Protein AF-A0AAD4MWC0-F1 (afdb_monomer_lite)

Radius of gyration: 38.15 Å; chains: 1; bounding box: 70×56×108 Å

Organism: NCBI:txid166010

Sequence (249 aa):
MGSLYRSEEMSLYQLFLQTESAFNSVAGLGELGLCQFKDLNDGMTPLMRKYVHEVKRCDEMERKIRFVEKELDTHSIPVSEPILDPIPAPTPHDMNDLEATFEKLEEELQMIKDSTDLLRQEYTQLLDIKNVLGKIRILFDEAQMTNALQSISDAEQGYSGPLPTTNGFAPLSTSMTELDKVGTEKTLSGAELKFIAGILRRDRVLAFERVLWRMCHGKVYIRTLDVDEDENSPFVIFHLFTYKNTNRN

Structure (mmCIF, N/CA/C/O backbone):
data_AF-A0AAD4MWC0-F1
#
_entry.id   AF-A0AAD4MWC0-F1
#
loop_
_atom_site.group_PDB
_atom_site.id
_atom_site.type_symbol
_atom_site.label_atom_id
_atom_site.label_alt_id
_atom_site.label_comp_id
_atom_site.label_asym_id
_atom_site.label_entity_id
_atom_site.label_seq_id
_atom_site.pdbx_PDB_ins_code
_atom_site.Cartn_x
_atom_site.Cartn_y
_atom_site.Cartn_z
_atom_site.occupancy
_atom_site.B_iso_or_equiv
_atom_site.auth_seq_id
_atom_site.auth_comp_id
_atom_site.auth_asym_id
_atom_site.auth_atom_id
_atom_site.pdbx_PDB_model_num
ATOM 1 N N . MET A 1 1 ? -22.203 -23.403 30.062 1.00 53.97 1 MET A N 1
ATOM 2 C CA . MET A 1 1 ? -21.842 -24.755 29.543 1.00 53.97 1 MET A CA 1
ATOM 3 C C . MET A 1 1 ? -23.074 -25.253 28.808 1.00 53.97 1 MET A C 1
ATOM 5 O O . MET A 1 1 ? -23.979 -25.800 29.433 1.00 53.97 1 MET A O 1
ATOM 9 N N . GLY A 1 2 ? -23.157 -24.915 27.520 1.00 60.62 2 GLY A N 1
ATOM 10 C CA . GLY A 1 2 ? -24.380 -25.000 26.724 1.00 60.62 2 GLY A CA 1
ATOM 11 C C . GLY A 1 2 ? -24.800 -26.426 26.363 1.00 60.62 2 GLY A C 1
ATOM 12 O O . GLY A 1 2 ? -23.976 -27.304 26.114 1.00 60.62 2 GLY A O 1
ATOM 13 N N . SER A 1 3 ? -26.113 -26.640 26.322 1.00 65.88 3 SER A N 1
ATOM 14 C CA . SER A 1 3 ? -26.749 -27.849 25.797 1.00 65.88 3 SER A CA 1
ATOM 15 C C . SER A 1 3 ? -26.797 -27.782 24.268 1.00 65.88 3 SER A C 1
ATOM 17 O O . SER A 1 3 ? -27.289 -26.807 23.716 1.00 65.88 3 SER A O 1
ATOM 19 N N . LEU A 1 4 ?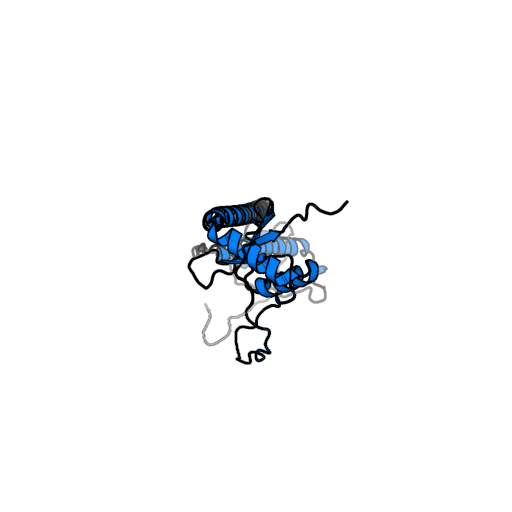 -26.367 -28.838 23.567 1.00 81.69 4 LEU A N 1
ATOM 20 C CA . LEU A 1 4 ? -26.462 -28.944 22.097 1.00 81.69 4 LEU A CA 1
ATOM 21 C C . LEU A 1 4 ? -27.903 -28.857 21.552 1.00 81.69 4 LEU A C 1
ATOM 23 O O . LEU A 1 4 ? -28.095 -28.682 20.354 1.00 81.69 4 LEU A O 1
ATOM 27 N N . TYR A 1 5 ? -28.918 -29.010 22.407 1.00 85.12 5 TYR A N 1
ATOM 28 C CA . TYR A 1 5 ? -30.319 -29.120 21.995 1.00 85.12 5 TYR A CA 1
ATOM 29 C C . TYR A 1 5 ? -31.102 -27.799 22.026 1.00 85.12 5 TYR A C 1
ATOM 31 O O . TYR A 1 5 ? -32.183 -27.736 21.437 1.00 85.12 5 TYR A O 1
ATOM 39 N N . ARG A 1 6 ? -30.621 -26.762 22.727 1.00 86.19 6 ARG A N 1
ATOM 40 C CA . ARG A 1 6 ? -31.304 -25.460 22.855 1.00 86.19 6 ARG A CA 1
ATOM 41 C C . ARG A 1 6 ? -30.303 -24.323 23.043 1.00 86.19 6 ARG A C 1
ATOM 43 O O . ARG A 1 6 ? -29.229 -24.532 23.591 1.00 86.19 6 ARG A O 1
ATOM 50 N N . SER A 1 7 ? -30.695 -23.120 22.629 1.00 88.88 7 SER A N 1
ATOM 51 C CA . SER A 1 7 ? -29.944 -21.889 22.889 1.00 88.88 7 SER A CA 1
ATOM 52 C C . SER A 1 7 ? -29.716 -21.672 24.390 1.00 88.88 7 SER A C 1
ATOM 54 O O . SER A 1 7 ? -30.571 -22.026 25.204 1.00 88.88 7 SER A O 1
ATOM 56 N N . GLU A 1 8 ? -28.568 -21.091 24.740 1.00 88.06 8 GLU A N 1
ATOM 57 C CA . GLU A 1 8 ? -28.251 -20.684 26.113 1.00 88.06 8 GLU A CA 1
ATOM 58 C C . GLU A 1 8 ? -29.128 -19.486 26.523 1.00 88.06 8 GLU A C 1
ATOM 60 O O . GLU A 1 8 ? -29.585 -18.715 25.672 1.00 88.06 8 GLU A O 1
ATOM 65 N N . GLU A 1 9 ? -29.434 -19.365 27.816 1.00 88.50 9 GLU A N 1
ATOM 66 C CA . GLU A 1 9 ? -30.266 -18.267 28.311 1.00 88.50 9 GLU A CA 1
ATOM 67 C C . GLU A 1 9 ? -29.515 -16.937 28.194 1.00 88.50 9 GLU A C 1
ATOM 69 O O . GLU A 1 9 ? -28.391 -16.800 28.672 1.00 88.50 9 GLU A O 1
ATOM 74 N N . MET A 1 10 ? -30.156 -15.949 27.567 1.00 90.75 10 MET A N 1
ATOM 75 C CA . MET A 1 10 ? -29.593 -14.616 27.359 1.00 90.75 10 MET A CA 1
ATOM 76 C C . MET A 1 10 ? -30.287 -13.605 28.268 1.00 90.75 10 MET A C 1
ATOM 78 O O . MET A 1 10 ? -31.517 -13.568 28.346 1.00 90.75 10 MET A O 1
ATOM 82 N N . SER A 1 11 ? -29.507 -12.738 28.909 1.00 92.44 11 SER A N 1
ATOM 83 C CA . SER A 1 11 ? -29.998 -11.632 29.730 1.00 92.44 11 SER A CA 1
ATOM 84 C C . SER A 1 11 ? -29.522 -10.288 29.181 1.00 92.44 11 SER A C 1
ATOM 86 O O . SER A 1 11 ? -28.387 -10.131 28.732 1.00 92.44 11 SER A O 1
ATOM 88 N N . LEU A 1 12 ? -30.420 -9.300 29.194 1.00 94.31 12 LEU A N 1
ATOM 89 C CA . LEU A 1 12 ? -30.106 -7.935 28.784 1.00 94.31 12 LEU A CA 1
ATOM 90 C C . LEU A 1 12 ? -29.637 -7.140 30.003 1.00 94.31 12 LEU A C 1
ATOM 92 O O . LEU A 1 12 ? -30.399 -6.951 30.951 1.00 94.31 12 LEU A O 1
ATOM 96 N N . TYR A 1 13 ? -28.409 -6.633 29.944 1.00 91.75 13 TYR A N 1
ATOM 97 C CA . TYR A 1 13 ? -27.855 -5.739 30.957 1.00 91.75 13 TYR A CA 1
ATOM 98 C C . TYR A 1 13 ? -27.674 -4.328 30.404 1.00 91.75 13 TYR A C 1
ATOM 100 O O . TYR A 1 13 ? -27.403 -4.134 29.219 1.00 91.75 13 TYR A O 1
ATOM 108 N N . GLN A 1 14 ? -27.795 -3.338 31.288 1.00 93.25 14 GLN A N 1
ATOM 109 C CA . GLN A 1 14 ? -27.464 -1.949 30.999 1.00 93.25 14 GLN A CA 1
ATOM 110 C C . GLN A 1 14 ? -26.159 -1.593 31.711 1.00 93.25 14 GLN A C 1
ATOM 112 O O . GLN A 1 14 ? -26.071 -1.674 32.935 1.00 93.25 14 GLN A O 1
ATOM 117 N N . LEU A 1 15 ? -25.147 -1.212 30.934 1.00 90.31 15 LEU A N 1
ATOM 118 C CA . LEU A 1 15 ? -23.819 -0.877 31.432 1.00 90.31 15 LEU A CA 1
ATOM 119 C C . LEU A 1 15 ? -23.654 0.646 31.494 1.00 90.31 15 LEU A C 1
ATOM 121 O O . LEU A 1 15 ? -23.861 1.337 30.498 1.00 90.31 15 LEU A O 1
ATOM 125 N N . PHE A 1 16 ? -23.254 1.162 32.654 1.00 92.88 16 PHE A N 1
ATOM 126 C CA . PHE A 1 16 ? -22.897 2.568 32.836 1.00 92.88 16 PHE A CA 1
ATOM 127 C C . PHE A 1 16 ? -21.387 2.670 33.033 1.00 92.88 16 PHE A C 1
ATOM 129 O O . PHE A 1 16 ? -20.855 2.143 34.007 1.00 92.88 16 PHE A O 1
ATOM 136 N N . LEU A 1 17 ? -20.700 3.332 32.100 1.00 92.56 17 LEU A N 1
ATOM 137 C CA . LEU A 1 17 ? -19.247 3.495 32.119 1.00 92.56 17 LEU A CA 1
ATOM 138 C C . LEU A 1 17 ? -18.874 4.970 32.240 1.00 92.56 17 LEU A C 1
ATOM 140 O O . LEU A 1 17 ? -19.411 5.820 31.527 1.00 92.56 17 LEU A O 1
ATOM 144 N N . GLN A 1 18 ? -17.903 5.258 33.103 1.00 95.12 18 GLN A N 1
ATOM 145 C CA . GLN A 1 18 ? -17.213 6.543 33.111 1.00 95.12 18 GLN A CA 1
ATOM 146 C C . GLN A 1 18 ? -16.239 6.607 31.932 1.00 95.12 18 GLN A C 1
ATOM 148 O O . GLN A 1 18 ? -15.635 5.601 31.564 1.00 95.12 18 GLN A O 1
ATOM 153 N N . THR A 1 19 ? -16.057 7.790 31.343 1.00 88.00 19 THR A N 1
ATOM 154 C CA . THR A 1 19 ? -15.243 7.973 30.130 1.00 88.00 19 THR A CA 1
ATOM 155 C C . THR A 1 19 ? -13.790 7.531 30.288 1.00 88.00 19 THR A C 1
ATOM 157 O O . THR A 1 19 ? -13.226 7.010 29.335 1.00 88.00 19 THR A O 1
ATOM 160 N N . GLU A 1 20 ? -13.203 7.693 31.475 1.00 90.06 20 GLU A N 1
ATOM 161 C CA . GLU A 1 20 ? -11.809 7.316 31.758 1.00 90.06 20 GLU A CA 1
ATOM 162 C C . GLU A 1 20 ? -11.615 5.796 31.856 1.00 90.06 20 GLU A C 1
ATOM 164 O O . GLU A 1 20 ? -10.603 5.267 31.411 1.00 90.06 20 GLU A O 1
ATOM 169 N N . SER A 1 21 ? -12.603 5.070 32.388 1.00 90.75 21 SER A N 1
ATOM 170 C CA . SER A 1 21 ? -12.543 3.608 32.544 1.00 90.75 21 SER A CA 1
ATOM 171 C C . SER A 1 21 ? -13.206 2.848 31.395 1.00 90.75 21 SER A C 1
ATOM 173 O O . SER A 1 21 ? -13.126 1.618 31.345 1.00 90.75 21 SER A O 1
ATOM 175 N N . ALA A 1 22 ? -13.870 3.559 30.479 1.00 90.75 22 ALA A N 1
ATOM 176 C CA . ALA A 1 22 ? -14.608 2.960 29.376 1.00 90.75 22 ALA A CA 1
ATOM 177 C C . ALA A 1 22 ? -13.698 2.114 28.478 1.00 90.75 22 ALA A C 1
ATOM 179 O O . ALA A 1 22 ? -14.072 0.995 28.146 1.00 90.75 22 ALA A O 1
ATOM 180 N N . PHE A 1 23 ? -12.497 2.607 28.153 1.00 89.00 23 PHE A N 1
ATOM 181 C CA . PHE A 1 23 ? -11.541 1.892 27.302 1.00 89.00 23 PHE A CA 1
ATOM 182 C C . PHE A 1 23 ? -11.148 0.534 27.901 1.00 89.00 23 PHE A C 1
ATOM 184 O O . PHE A 1 23 ? -11.416 -0.499 27.297 1.00 89.00 23 PHE A O 1
ATOM 191 N N . ASN A 1 24 ? -10.623 0.523 29.132 1.00 89.56 24 ASN A N 1
ATOM 192 C CA . ASN A 1 24 ? -10.182 -0.707 29.802 1.00 89.56 24 ASN A CA 1
ATOM 193 C C . ASN A 1 24 ? -11.335 -1.695 30.026 1.00 89.56 24 ASN A C 1
ATOM 195 O O . ASN A 1 24 ? -11.154 -2.903 29.906 1.00 89.56 24 ASN A O 1
ATOM 199 N N . SER A 1 25 ? -12.532 -1.186 30.339 1.00 91.00 25 SER A N 1
ATOM 200 C CA . SER A 1 25 ? -13.707 -2.036 30.564 1.00 91.00 25 SER A CA 1
ATOM 201 C C . SER A 1 25 ? -14.167 -2.708 29.271 1.00 91.00 25 SER A C 1
ATOM 203 O O . SER A 1 25 ? -14.474 -3.895 29.274 1.00 91.00 25 SER A O 1
ATOM 205 N N . VAL A 1 26 ? -14.206 -1.966 28.159 1.00 90.88 26 VAL A N 1
ATOM 206 C CA . VAL A 1 26 ? -14.584 -2.511 26.846 1.00 90.88 26 VAL A CA 1
ATOM 207 C C . VAL A 1 26 ? -13.514 -3.468 26.324 1.00 90.88 26 VAL A C 1
ATOM 209 O O . VAL A 1 26 ? -13.869 -4.520 25.803 1.00 90.88 26 VAL A O 1
ATOM 212 N N . ALA A 1 27 ? -12.232 -3.153 26.524 1.00 89.81 27 ALA A N 1
ATOM 213 C CA . ALA A 1 27 ? -11.120 -4.041 26.194 1.00 89.81 27 ALA A CA 1
ATOM 214 C C . ALA A 1 27 ? -11.233 -5.388 26.925 1.00 89.81 27 ALA A C 1
ATOM 216 O O . ALA A 1 27 ? -11.280 -6.430 26.277 1.00 89.81 27 ALA A O 1
ATOM 217 N N . GLY A 1 28 ? -11.404 -5.372 28.252 1.00 88.31 28 GLY A N 1
ATOM 218 C CA . GLY A 1 28 ? -11.571 -6.600 29.036 1.00 88.31 28 GLY A CA 1
ATOM 219 C C . GLY A 1 28 ? -12.833 -7.393 28.668 1.00 88.31 28 GLY A C 1
ATOM 220 O O . GLY A 1 28 ? -12.810 -8.621 28.638 1.00 88.31 28 GLY A O 1
ATOM 221 N N . LEU A 1 29 ? -13.938 -6.716 28.329 1.00 89.88 29 LEU A N 1
ATOM 222 C CA . LEU A 1 29 ? -15.140 -7.383 27.805 1.00 89.88 29 LEU A CA 1
ATOM 223 C C . LEU A 1 29 ? -14.894 -8.029 26.432 1.00 89.88 29 LEU A C 1
ATOM 225 O O . LEU A 1 29 ? -15.452 -9.093 26.156 1.00 89.88 29 LEU A O 1
ATOM 229 N N . GLY A 1 30 ? -14.072 -7.400 25.590 1.00 88.38 30 GLY A N 1
ATOM 230 C CA . GLY A 1 30 ? -13.655 -7.925 24.292 1.00 88.38 30 GLY A CA 1
ATOM 231 C C . GLY A 1 30 ? -12.787 -9.176 24.417 1.00 88.38 30 GLY A C 1
ATOM 232 O O . GLY A 1 30 ? -13.036 -10.148 23.712 1.00 88.38 30 GLY A O 1
ATOM 233 N N . GLU A 1 31 ? -11.846 -9.187 25.363 1.00 86.81 31 GLU A N 1
ATOM 234 C CA . GLU A 1 31 ? -10.992 -10.349 25.658 1.00 86.81 31 GLU A CA 1
ATOM 235 C C . GLU A 1 31 ? -11.797 -11.548 26.179 1.00 86.81 31 GLU A C 1
ATOM 237 O O . GLU A 1 31 ? -11.507 -12.692 25.833 1.00 86.81 31 GLU A O 1
ATOM 242 N N . LEU A 1 32 ? -12.843 -11.300 26.976 1.00 88.06 32 LEU A N 1
ATOM 243 C CA . LEU A 1 32 ? -13.747 -12.355 27.444 1.00 88.06 32 LEU A CA 1
ATOM 244 C C . LEU A 1 32 ? -14.636 -12.911 26.319 1.00 88.06 32 LEU A C 1
ATOM 246 O O . LEU A 1 32 ? -14.969 -14.093 26.340 1.00 88.06 32 LEU A O 1
ATOM 250 N N . GLY A 1 33 ? -15.057 -12.075 25.361 1.00 86.50 33 GLY A N 1
ATOM 251 C CA . GLY A 1 33 ? -15.838 -12.502 24.192 1.00 86.50 33 GLY A CA 1
ATOM 252 C C . GLY A 1 33 ? -17.269 -12.982 24.489 1.00 86.50 33 GLY A C 1
ATOM 253 O O . GLY A 1 33 ? -17.866 -13.681 23.674 1.00 86.50 33 GLY A O 1
ATOM 254 N N . LEU A 1 34 ? -17.837 -12.627 25.649 1.00 87.12 34 LEU A N 1
ATOM 255 C CA . LEU A 1 34 ? -19.143 -13.126 26.123 1.00 87.12 34 LEU A CA 1
ATOM 256 C C . LEU A 1 34 ? -20.311 -12.149 25.914 1.00 87.12 34 LEU A C 1
ATOM 258 O O . LEU A 1 34 ? -21.450 -12.457 26.265 1.00 87.12 34 LEU A O 1
ATOM 262 N N . CYS A 1 35 ? -20.051 -10.946 25.404 1.00 89.69 35 CYS A N 1
ATOM 263 C CA . CYS A 1 35 ? -21.044 -9.877 25.330 1.00 89.69 35 CYS A CA 1
ATOM 264 C C . CYS A 1 35 ? -21.311 -9.452 23.885 1.00 89.69 35 CYS A C 1
ATOM 266 O O . CYS A 1 35 ? -20.387 -9.228 23.109 1.00 89.69 35 CYS A O 1
ATOM 268 N N . GLN A 1 36 ? -22.589 -9.266 23.550 1.00 91.38 36 GLN A N 1
ATOM 269 C CA . GLN A 1 36 ? -23.020 -8.665 22.291 1.00 91.38 36 GLN A CA 1
ATOM 270 C C . GLN A 1 36 ? -23.597 -7.272 22.559 1.00 91.38 36 GLN A C 1
ATOM 272 O O . GLN A 1 36 ? -24.567 -7.126 23.304 1.00 91.38 36 GLN A O 1
ATOM 277 N N . PHE A 1 37 ? -23.018 -6.244 21.937 1.00 91.81 37 PHE A N 1
ATOM 278 C CA . PHE A 1 37 ? -23.522 -4.876 22.047 1.00 91.81 37 PHE A CA 1
ATOM 279 C C . PHE A 1 37 ? -24.695 -4.640 21.094 1.00 91.81 37 PHE A C 1
ATOM 281 O O . PHE A 1 37 ? -24.676 -5.057 19.936 1.00 91.81 37 PHE A O 1
ATOM 288 N N . LYS A 1 38 ? -25.712 -3.927 21.583 1.00 92.25 38 LYS A N 1
ATOM 289 C CA . LYS A 1 38 ? -26.826 -3.427 20.775 1.00 92.25 38 LYS A CA 1
ATOM 290 C C . LYS A 1 38 ? -26.578 -1.958 20.443 1.00 92.25 38 LYS A C 1
ATOM 292 O O . LYS A 1 38 ? -26.292 -1.178 21.350 1.00 92.25 38 LYS A O 1
ATOM 297 N N . ASP A 1 39 ? -26.712 -1.581 19.172 1.00 91.81 39 ASP A N 1
ATOM 298 C CA . ASP A 1 39 ? -26.595 -0.177 18.774 1.00 91.81 39 ASP A CA 1
ATOM 299 C C . ASP A 1 39 ? -27.776 0.626 19.344 1.00 91.81 39 ASP A C 1
ATOM 301 O O . ASP A 1 39 ? -28.943 0.328 19.086 1.00 91.81 39 ASP A O 1
ATOM 305 N N . LEU A 1 40 ? -27.460 1.624 20.169 1.00 90.81 40 LEU A N 1
ATOM 306 C CA . LEU A 1 40 ? -28.427 2.577 20.720 1.00 90.81 40 LEU A CA 1
ATOM 307 C C . LEU A 1 40 ? -28.562 3.830 19.838 1.00 90.81 40 LEU A C 1
ATOM 309 O O . LEU A 1 40 ? -29.502 4.600 20.014 1.00 90.81 40 LEU A O 1
ATOM 313 N N . ASN A 1 41 ? -27.642 4.031 18.891 1.00 88.62 41 ASN A N 1
ATOM 314 C CA . ASN A 1 41 ? -27.485 5.234 18.076 1.00 88.62 41 ASN A CA 1
ATOM 315 C C . ASN A 1 41 ? -27.758 4.965 16.584 1.00 88.62 41 ASN A C 1
ATOM 317 O O . ASN A 1 41 ? -27.082 5.519 15.714 1.00 88.62 41 ASN A O 1
ATOM 321 N N . ASP A 1 42 ? -28.757 4.136 16.281 1.00 86.50 42 ASP A N 1
ATOM 322 C CA . ASP A 1 42 ? -29.090 3.713 14.910 1.00 86.50 42 ASP A CA 1
ATOM 323 C C . ASP A 1 42 ? -29.480 4.899 13.997 1.00 86.50 42 ASP A C 1
ATOM 325 O O . ASP A 1 42 ? -29.162 4.944 12.814 1.00 86.50 42 ASP A O 1
ATOM 329 N N . GLY A 1 43 ? -30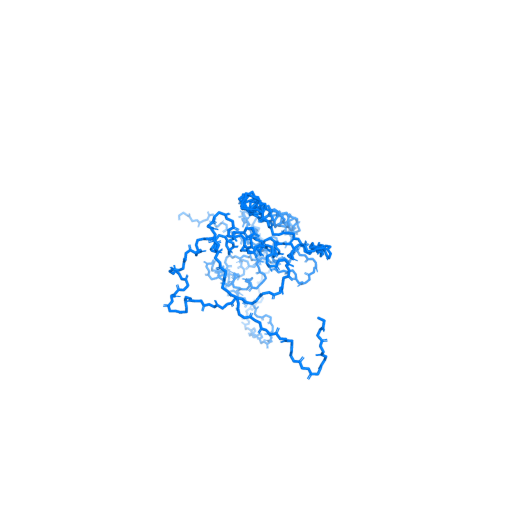.085 5.946 14.571 1.00 87.06 43 GLY A N 1
ATOM 330 C CA . GLY A 1 43 ? -30.456 7.166 13.843 1.00 87.06 43 GLY A CA 1
ATOM 331 C C . GLY A 1 43 ? -29.302 8.129 13.530 1.00 87.06 43 GLY A C 1
ATOM 332 O O . GLY A 1 43 ? -29.535 9.151 12.887 1.00 87.06 43 GLY A O 1
ATOM 333 N N . MET A 1 44 ? -28.075 7.858 13.993 1.00 89.62 44 MET A N 1
ATOM 334 C CA . MET A 1 44 ? -26.916 8.718 13.739 1.00 89.62 44 MET A CA 1
ATOM 335 C C . MET A 1 44 ? -26.014 8.148 12.649 1.00 89.62 44 MET A C 1
ATOM 337 O O . MET A 1 44 ? -25.473 7.046 12.777 1.00 89.62 44 MET A O 1
ATOM 341 N N . THR A 1 45 ? -25.753 8.967 11.627 1.00 89.75 45 THR A N 1
ATOM 342 C CA . THR A 1 45 ? -24.740 8.693 10.603 1.00 89.75 45 THR A CA 1
ATOM 343 C C . THR A 1 45 ? -23.390 8.384 11.263 1.00 89.75 45 THR A C 1
ATOM 345 O O . THR A 1 45 ? -23.003 9.105 12.189 1.00 89.75 45 THR A O 1
ATOM 348 N N . PRO A 1 46 ? -22.623 7.384 10.780 1.00 85.38 46 PRO A N 1
ATOM 349 C CA . PRO A 1 46 ? -21.342 6.995 11.371 1.00 85.38 46 PRO A CA 1
ATOM 350 C C . PRO A 1 46 ? -20.386 8.164 11.621 1.00 85.38 46 PRO A C 1
ATOM 352 O O . PRO A 1 46 ? -19.787 8.227 12.683 1.00 85.38 46 PRO A O 1
ATOM 355 N N . LEU A 1 47 ? -20.329 9.137 10.704 1.00 85.75 47 LEU A N 1
ATOM 356 C CA . LEU A 1 47 ? -19.489 10.344 10.780 1.00 85.75 47 LEU A CA 1
ATOM 357 C C . LEU A 1 47 ? -19.825 11.307 11.928 1.00 85.75 47 LEU A C 1
ATOM 359 O O . LEU A 1 47 ? -18.977 12.109 12.303 1.00 85.75 47 LEU A O 1
ATOM 363 N N . MET A 1 48 ? -21.043 11.255 12.467 1.00 86.44 48 MET A N 1
ATOM 364 C CA . MET A 1 48 ? -21.480 12.114 13.576 1.00 86.44 48 MET A CA 1
ATOM 365 C C . MET A 1 48 ? -21.296 11.438 14.941 1.00 86.44 48 MET A C 1
ATOM 367 O O . MET A 1 48 ? -21.638 12.015 15.973 1.00 86.44 48 MET A O 1
ATOM 371 N N . ARG A 1 49 ? -20.776 10.205 14.971 1.00 88.44 49 ARG A N 1
ATOM 372 C CA . ARG A 1 49 ? -20.539 9.463 16.212 1.00 88.44 49 ARG A CA 1
ATOM 373 C C . ARG A 1 49 ? -19.303 10.007 16.936 1.00 88.44 49 ARG A C 1
ATOM 375 O O . ARG A 1 49 ? -18.377 10.540 16.336 1.00 88.44 49 ARG A O 1
ATOM 382 N N . LYS A 1 50 ? -19.271 9.833 18.259 1.00 87.44 50 LYS A N 1
ATOM 383 C CA . LYS A 1 50 ? -18.247 10.418 19.142 1.00 87.44 50 LYS A CA 1
ATOM 384 C C . LYS A 1 50 ? -16.805 9.971 18.834 1.00 87.44 50 LYS A C 1
ATOM 386 O O . LYS A 1 50 ? -15.891 10.766 19.001 1.00 87.44 50 LYS A O 1
ATOM 391 N N . TYR A 1 51 ? -16.602 8.727 18.392 1.00 88.56 51 TYR A N 1
ATOM 392 C CA . TYR A 1 51 ? -15.273 8.101 18.252 1.00 88.56 51 TYR A CA 1
ATOM 393 C C . TYR A 1 51 ? -14.770 7.999 16.802 1.00 88.56 51 TYR A C 1
ATOM 395 O O . TYR A 1 51 ? -13.910 7.184 16.494 1.00 88.56 51 TYR A O 1
ATOM 403 N N . VAL A 1 52 ? -15.291 8.824 15.889 1.00 91.50 52 VAL A N 1
ATOM 404 C CA . VAL A 1 52 ? -14.943 8.754 14.454 1.00 91.50 52 VAL A CA 1
ATOM 405 C C . VAL A 1 52 ? -13.471 9.039 14.183 1.00 91.50 52 VAL A C 1
ATOM 407 O O . VAL A 1 52 ? -12.886 8.418 13.304 1.00 91.50 52 VAL A O 1
ATOM 410 N N . HIS A 1 53 ? -12.872 9.974 14.919 1.00 91.00 53 HIS A N 1
ATOM 411 C CA . HIS A 1 53 ? -11.464 10.318 14.735 1.00 91.00 53 HIS A CA 1
ATOM 412 C C . HIS A 1 53 ? -10.534 9.156 15.103 1.00 91.00 53 HIS A C 1
ATOM 414 O O . HIS A 1 53 ? -9.613 8.875 14.348 1.00 91.00 53 HIS A O 1
ATOM 420 N N . GLU A 1 54 ? -10.831 8.436 16.189 1.00 88.88 54 GLU A N 1
ATOM 421 C CA . GLU A 1 54 ? -10.056 7.258 16.606 1.00 88.88 54 GLU A CA 1
ATOM 422 C C . GLU A 1 54 ? -10.179 6.112 15.594 1.00 88.88 54 GLU A C 1
ATOM 424 O O . GLU A 1 54 ? -9.188 5.477 15.257 1.00 88.88 54 GLU A O 1
ATOM 429 N N . VAL A 1 55 ? -11.376 5.884 15.038 1.00 90.69 55 VAL A N 1
ATOM 430 C CA . VAL A 1 55 ? -11.565 4.866 13.988 1.00 90.69 55 VAL A CA 1
ATOM 431 C C . VAL A 1 55 ? -10.752 5.215 12.743 1.00 90.69 55 VAL A C 1
ATOM 433 O O . VAL A 1 55 ? -10.028 4.371 12.230 1.00 90.69 55 VAL A O 1
ATOM 436 N N . LYS A 1 56 ? -10.804 6.477 12.299 1.00 92.00 56 LYS A N 1
ATOM 437 C CA . LYS A 1 56 ? -10.017 6.932 11.143 1.00 92.00 56 LYS A CA 1
ATOM 438 C C . LYS A 1 56 ? -8.514 6.786 11.360 1.00 92.00 56 LYS A C 1
ATOM 440 O O . LYS A 1 56 ? -7.802 6.461 10.420 1.00 92.00 56 LYS A O 1
ATOM 445 N N . ARG A 1 57 ? -8.041 7.031 12.581 1.00 91.50 57 ARG A N 1
ATOM 446 C CA . ARG A 1 57 ? -6.635 6.856 12.950 1.00 91.50 57 ARG A CA 1
ATOM 447 C C . ARG A 1 57 ? -6.197 5.396 12.795 1.00 91.50 57 ARG A C 1
ATOM 449 O O . ARG A 1 57 ? -5.177 5.129 12.168 1.00 91.50 57 ARG A O 1
ATOM 456 N N . CYS A 1 58 ? -7.006 4.455 13.283 1.00 91.19 58 CYS A N 1
ATOM 457 C CA . CYS A 1 58 ? -6.758 3.026 13.084 1.00 91.19 58 CYS A CA 1
ATOM 458 C C . CYS A 1 58 ? -6.807 2.625 11.601 1.00 91.19 58 CYS A C 1
ATOM 460 O O . CYS A 1 58 ? -5.949 1.863 11.163 1.00 91.19 58 CYS A O 1
ATOM 462 N N . ASP A 1 59 ? -7.751 3.165 10.821 1.00 94.06 59 ASP A N 1
ATOM 463 C CA . ASP A 1 59 ? -7.844 2.902 9.375 1.00 94.06 59 ASP A CA 1
ATOM 464 C C . ASP A 1 59 ? -6.575 3.363 8.629 1.00 94.06 59 ASP A C 1
ATOM 466 O O . ASP A 1 59 ? -6.101 2.690 7.709 1.00 94.06 59 ASP A O 1
ATOM 470 N N . GLU A 1 60 ? -5.993 4.506 9.017 1.00 93.38 60 GLU A N 1
ATOM 471 C CA . GLU A 1 60 ? -4.728 4.975 8.440 1.00 93.38 60 GLU A CA 1
ATOM 472 C C . GLU A 1 60 ? -3.550 4.077 8.824 1.00 93.38 60 GLU A C 1
ATOM 474 O O . GLU A 1 60 ? -2.762 3.714 7.949 1.00 93.38 60 GLU A O 1
ATOM 479 N N . MET A 1 61 ? -3.443 3.653 10.086 1.00 91.88 61 MET A N 1
ATOM 480 C CA . MET A 1 61 ? -2.415 2.694 10.512 1.00 91.88 61 MET A CA 1
ATOM 481 C C . MET A 1 61 ? -2.550 1.350 9.782 1.00 91.88 61 MET A C 1
ATOM 483 O O . MET A 1 61 ? -1.551 0.794 9.325 1.00 91.88 61 MET A O 1
ATOM 487 N N . GLU A 1 62 ? -3.773 0.850 9.596 1.00 92.06 62 GLU A N 1
ATOM 488 C CA . GLU A 1 62 ? -4.028 -0.374 8.832 1.00 92.06 62 GLU A CA 1
ATOM 489 C C . GLU A 1 62 ? -3.580 -0.222 7.372 1.00 92.06 62 GLU A C 1
ATOM 491 O O . GLU A 1 62 ? -2.948 -1.121 6.812 1.00 92.06 62 GLU A O 1
ATOM 496 N N . ARG A 1 63 ? -3.838 0.935 6.749 1.00 94.94 63 ARG A N 1
ATOM 497 C CA . ARG A 1 63 ? -3.342 1.230 5.398 1.00 94.94 63 ARG A CA 1
ATOM 498 C C . ARG A 1 63 ? -1.813 1.147 5.328 1.00 94.94 63 ARG A C 1
ATOM 500 O O . ARG A 1 63 ? -1.310 0.582 4.353 1.00 94.94 63 ARG A O 1
ATOM 507 N N . LYS A 1 64 ? -1.092 1.675 6.327 1.00 92.88 64 LYS A N 1
ATOM 508 C CA . LYS A 1 64 ? 0.380 1.583 6.400 1.00 92.88 64 LYS A CA 1
ATOM 509 C C . LYS A 1 64 ? 0.833 0.125 6.492 1.00 92.88 64 LYS A C 1
ATOM 511 O O . LYS A 1 64 ? 1.692 -0.293 5.725 1.00 92.88 64 LYS A O 1
ATOM 516 N N . ILE A 1 65 ? 0.198 -0.687 7.338 1.00 90.62 65 ILE A N 1
ATOM 517 C CA . ILE A 1 65 ? 0.518 -2.120 7.472 1.00 90.62 65 ILE A CA 1
ATOM 518 C C . ILE A 1 65 ? 0.278 -2.876 6.158 1.00 90.62 65 ILE A C 1
ATOM 520 O O . ILE A 1 65 ? 1.146 -3.629 5.721 1.00 90.62 65 ILE A O 1
ATOM 524 N N . ARG A 1 66 ? -0.848 -2.635 5.474 1.00 92.00 66 ARG A N 1
ATOM 525 C CA . ARG A 1 66 ? -1.138 -3.266 4.171 1.00 92.00 66 ARG A CA 1
ATOM 526 C C . ARG A 1 66 ? -0.115 -2.896 3.094 1.00 92.00 66 ARG A C 1
ATOM 528 O O . ARG A 1 66 ? 0.147 -3.693 2.195 1.00 92.00 66 ARG A O 1
ATOM 535 N N . PHE A 1 67 ? 0.446 -1.686 3.149 1.00 90.56 67 PHE A N 1
ATOM 536 C CA . PHE A 1 67 ? 1.546 -1.303 2.264 1.00 90.56 67 PHE A CA 1
ATOM 537 C C . PHE A 1 67 ? 2.793 -2.154 2.537 1.00 90.56 67 PHE A C 1
ATOM 539 O O . PHE A 1 67 ? 3.360 -2.707 1.598 1.00 90.56 67 PHE A O 1
ATOM 546 N N . VAL A 1 68 ? 3.159 -2.331 3.807 1.00 88.81 68 VAL A N 1
ATOM 547 C CA . VAL A 1 68 ? 4.297 -3.169 4.220 1.00 88.81 68 VAL A CA 1
ATOM 548 C C . VAL A 1 68 ? 4.100 -4.626 3.807 1.00 88.81 68 VAL A C 1
ATOM 550 O O . VAL A 1 68 ? 4.999 -5.215 3.218 1.00 88.81 68 VAL A O 1
ATOM 553 N N . GLU A 1 69 ? 2.921 -5.196 4.060 1.00 88.81 69 GLU A N 1
ATOM 554 C CA . GLU A 1 69 ? 2.575 -6.571 3.674 1.00 88.81 69 GLU A CA 1
ATOM 555 C C . GLU A 1 69 ? 2.738 -6.785 2.164 1.00 88.81 69 GLU A C 1
ATOM 557 O O . GLU A 1 69 ? 3.381 -7.736 1.727 1.00 88.81 69 GLU A O 1
ATOM 562 N N . LYS A 1 70 ? 2.270 -5.830 1.354 1.00 89.88 70 LYS A N 1
ATOM 563 C CA . LYS A 1 70 ? 2.427 -5.880 -0.103 1.00 89.88 70 LYS A CA 1
ATOM 564 C C . LYS A 1 70 ? 3.893 -5.841 -0.550 1.00 89.88 70 LYS A C 1
ATOM 566 O O . LYS A 1 70 ? 4.257 -6.506 -1.524 1.00 89.88 70 LYS A O 1
ATOM 571 N N . GLU A 1 71 ? 4.731 -5.044 0.109 1.00 86.25 71 GLU A N 1
ATOM 572 C CA . GLU A 1 71 ? 6.170 -5.004 -0.182 1.00 86.25 71 GLU A CA 1
ATOM 573 C C . GLU A 1 71 ? 6.851 -6.320 0.240 1.00 86.25 71 GLU A C 1
ATOM 575 O O . GLU A 1 71 ? 7.672 -6.854 -0.508 1.00 86.25 71 GLU A O 1
ATOM 580 N N . LEU A 1 72 ? 6.454 -6.912 1.372 1.00 87.25 72 LEU A N 1
ATOM 581 C CA . LEU A 1 72 ? 6.943 -8.223 1.818 1.00 87.25 72 LEU A CA 1
ATOM 582 C C . LEU A 1 72 ? 6.569 -9.342 0.836 1.00 87.25 72 LEU A C 1
ATOM 584 O O . LEU A 1 72 ? 7.440 -10.134 0.466 1.00 87.25 72 LEU A O 1
ATOM 588 N N . ASP A 1 73 ? 5.327 -9.358 0.349 1.00 87.12 73 ASP A N 1
ATOM 589 C CA . ASP A 1 73 ? 4.852 -10.306 -0.667 1.00 87.12 73 ASP A CA 1
ATOM 590 C C . ASP A 1 73 ? 5.637 -10.171 -1.975 1.00 87.12 73 ASP A C 1
ATOM 592 O O . ASP A 1 73 ? 6.079 -11.162 -2.563 1.00 87.12 73 ASP A O 1
ATOM 596 N N . THR A 1 74 ? 5.873 -8.930 -2.413 1.00 86.69 74 THR A N 1
ATOM 597 C CA . THR A 1 74 ? 6.648 -8.627 -3.627 1.00 86.69 74 THR A CA 1
ATOM 598 C C . THR A 1 74 ? 8.072 -9.176 -3.529 1.00 86.69 74 THR A C 1
ATOM 600 O O . THR A 1 74 ? 8.619 -9.678 -4.514 1.00 86.69 74 THR A O 1
ATOM 603 N N . HIS A 1 75 ? 8.664 -9.127 -2.336 1.00 82.12 75 HIS A N 1
ATOM 604 C CA . HIS A 1 75 ? 9.996 -9.657 -2.057 1.00 82.12 75 HIS A CA 1
ATOM 605 C C . HIS A 1 75 ? 10.003 -11.120 -1.585 1.00 82.12 75 HIS A C 1
ATOM 607 O O . HIS A 1 75 ? 11.079 -11.663 -1.330 1.00 82.12 75 HIS A O 1
ATOM 613 N N . SER A 1 76 ? 8.836 -11.777 -1.530 1.00 80.94 76 SER A N 1
ATOM 614 C CA . SER A 1 76 ? 8.661 -13.168 -1.084 1.00 80.94 76 SER A CA 1
ATOM 615 C C . SER A 1 76 ? 9.271 -13.444 0.297 1.00 80.94 76 SER A C 1
ATOM 617 O O . SER A 1 76 ? 9.875 -14.495 0.525 1.00 80.94 76 SER A O 1
ATOM 619 N N . ILE A 1 77 ? 9.135 -12.492 1.222 1.00 81.50 77 ILE A N 1
ATOM 620 C CA . ILE A 1 77 ? 9.587 -12.650 2.606 1.00 81.50 77 ILE A CA 1
ATOM 621 C C . ILE A 1 77 ? 8.447 -13.303 3.399 1.00 81.50 77 ILE A C 1
ATOM 623 O O . ILE A 1 77 ? 7.369 -12.719 3.487 1.00 81.50 77 ILE A O 1
ATOM 627 N N . PRO A 1 78 ? 8.646 -14.498 3.983 1.00 76.38 78 PRO A N 1
ATOM 628 C CA . PRO A 1 78 ? 7.598 -15.160 4.745 1.00 76.38 78 PRO A CA 1
ATOM 629 C C . PRO A 1 78 ? 7.294 -14.366 6.019 1.00 76.38 78 PRO A C 1
ATOM 631 O O . PRO A 1 78 ? 8.168 -14.175 6.868 1.00 76.38 78 PRO A O 1
ATOM 634 N N . VAL A 1 79 ? 6.047 -13.924 6.162 1.00 75.19 79 VAL A N 1
ATOM 635 C CA . VAL A 1 79 ? 5.541 -13.354 7.413 1.00 75.19 79 VAL A CA 1
ATOM 636 C C . VAL A 1 79 ? 5.304 -14.511 8.381 1.00 75.19 79 VAL A C 1
ATOM 638 O O . VAL A 1 79 ? 4.517 -15.411 8.094 1.00 75.19 79 VAL A O 1
ATOM 641 N N . SER A 1 80 ? 6.011 -14.526 9.513 1.00 70.06 80 SER A N 1
ATOM 642 C CA . SER A 1 80 ? 5.751 -15.511 10.566 1.00 70.06 80 SER A CA 1
ATOM 643 C C . SER A 1 80 ? 4.337 -15.319 11.102 1.00 70.06 80 SER A C 1
ATOM 645 O O . SER A 1 80 ? 3.995 -14.228 11.558 1.00 70.06 80 SER A O 1
ATOM 647 N N . GLU A 1 81 ? 3.533 -16.381 11.084 1.00 68.50 81 GLU A N 1
ATOM 648 C CA . GLU A 1 81 ? 2.233 -16.370 11.748 1.00 68.50 81 GLU A CA 1
ATOM 649 C C . GLU A 1 81 ? 2.431 -1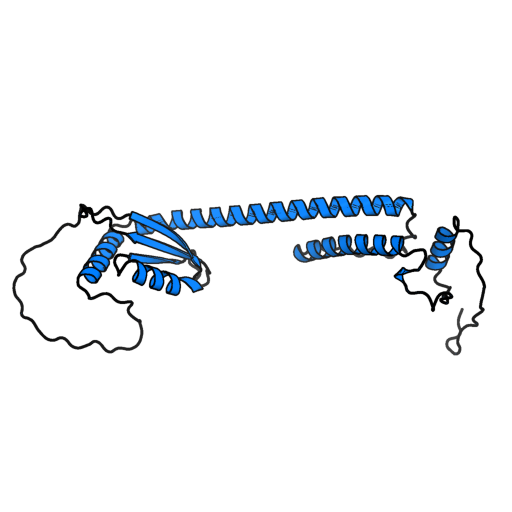6.086 13.247 1.00 68.50 81 GLU A C 1
ATOM 651 O O . GLU A 1 81 ? 3.323 -16.678 13.874 1.00 68.50 81 GLU A O 1
ATOM 656 N N . PRO A 1 82 ? 1.648 -15.165 13.837 1.00 62.91 82 PRO A N 1
ATOM 657 C CA . PRO A 1 82 ? 1.754 -14.873 15.253 1.00 62.91 82 PRO A CA 1
ATOM 658 C C . PRO A 1 82 ? 1.437 -16.132 16.060 1.00 62.91 82 PRO A C 1
ATOM 660 O O . PRO A 1 82 ? 0.484 -16.863 15.785 1.00 62.91 82 PRO A O 1
ATOM 663 N N . ILE A 1 83 ? 2.274 -16.381 17.066 1.00 59.50 83 ILE A N 1
ATOM 664 C CA . ILE A 1 83 ? 2.084 -17.449 18.044 1.00 59.50 83 ILE A CA 1
ATOM 665 C C . ILE A 1 83 ? 0.715 -17.246 18.706 1.00 59.50 83 ILE A C 1
ATOM 667 O O . ILE A 1 83 ? 0.325 -16.119 18.992 1.00 59.50 83 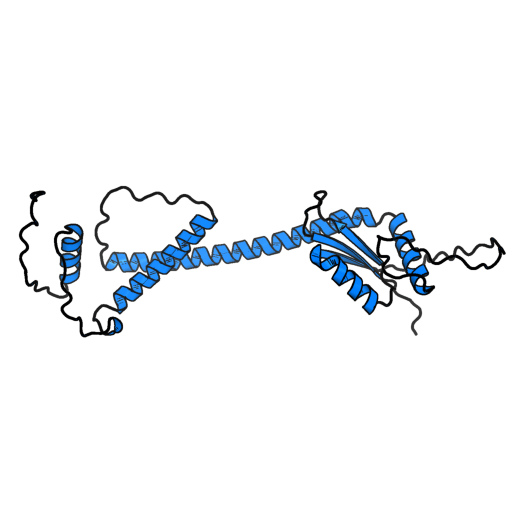ILE A O 1
ATOM 671 N N . LEU A 1 84 ? 0.012 -18.363 18.898 1.00 59.97 84 LEU A N 1
ATOM 672 C CA . LEU A 1 84 ? -1.410 -18.556 19.211 1.00 59.97 84 LEU A CA 1
ATOM 673 C C . LEU A 1 84 ? -1.941 -17.921 20.520 1.00 59.97 84 LEU A C 1
ATOM 675 O O . LEU A 1 84 ? -2.957 -18.381 21.043 1.00 59.97 84 LEU A O 1
ATOM 679 N N . ASP A 1 85 ? -1.274 -16.911 21.070 1.00 63.09 85 ASP A N 1
ATOM 680 C CA . ASP A 1 85 ? -1.689 -16.242 22.296 1.00 63.09 85 ASP A CA 1
ATOM 681 C C . ASP A 1 85 ? -2.559 -15.022 21.960 1.00 63.09 85 ASP A C 1
ATOM 683 O O . ASP A 1 85 ? -2.218 -14.245 21.061 1.00 63.09 85 ASP A O 1
ATOM 687 N N . PRO A 1 86 ? -3.690 -14.816 22.659 1.00 66.56 86 PRO A N 1
ATOM 688 C CA . PRO A 1 86 ? -4.474 -13.604 22.493 1.00 66.56 86 PRO A CA 1
ATOM 689 C C . PRO A 1 86 ? -3.607 -12.407 22.890 1.00 66.56 86 PRO A C 1
ATOM 691 O O . PRO A 1 86 ? -3.230 -12.253 24.053 1.00 66.56 86 PRO A O 1
ATOM 694 N N . ILE A 1 87 ? -3.269 -11.574 21.906 1.00 71.19 87 ILE A N 1
ATOM 695 C CA . ILE A 1 87 ? -2.551 -10.326 22.146 1.00 71.19 87 ILE A CA 1
ATOM 696 C C . ILE A 1 87 ? -3.500 -9.428 22.953 1.00 71.19 87 ILE A C 1
ATOM 698 O O . ILE A 1 87 ? -4.613 -9.167 22.482 1.00 71.19 87 ILE A O 1
ATOM 702 N N . PRO A 1 88 ? -3.109 -8.988 24.163 1.00 77.12 88 PRO A N 1
ATOM 703 C CA . PRO A 1 88 ? -3.948 -8.117 24.976 1.00 77.12 88 PRO A CA 1
ATOM 704 C C . PRO A 1 88 ? -4.215 -6.806 24.240 1.00 77.12 88 PRO A C 1
ATOM 706 O O . PRO A 1 88 ? -3.401 -6.359 23.423 1.00 77.12 88 PRO A O 1
ATOM 709 N N . ALA A 1 89 ? -5.350 -6.175 24.536 1.00 81.50 89 ALA A N 1
ATOM 710 C CA . ALA A 1 89 ? -5.679 -4.902 23.906 1.00 81.50 89 ALA A CA 1
ATOM 711 C C . ALA A 1 89 ? -4.587 -3.850 24.216 1.00 81.50 89 ALA A C 1
ATOM 713 O O . ALA A 1 89 ? -4.259 -3.644 25.389 1.00 81.50 89 ALA A O 1
ATOM 714 N N . PRO A 1 90 ? -4.023 -3.170 23.198 1.00 83.31 90 PRO A N 1
ATOM 715 C CA . PRO A 1 90 ? -2.964 -2.188 23.406 1.00 83.31 90 PRO A CA 1
ATOM 716 C C . PRO A 1 90 ? -3.488 -0.993 24.202 1.00 83.31 90 PRO A C 1
ATOM 718 O O . PRO A 1 90 ? -4.646 -0.588 24.050 1.00 83.31 90 PRO A O 1
ATOM 721 N N . THR A 1 91 ? -2.644 -0.396 25.044 1.00 86.31 91 THR A N 1
ATOM 722 C CA . THR A 1 91 ? -3.046 0.812 25.769 1.00 86.31 91 THR A CA 1
ATOM 723 C C . THR A 1 91 ? -3.068 2.027 24.827 1.00 86.31 91 THR A C 1
ATOM 725 O O . THR A 1 91 ? -2.402 2.026 23.789 1.00 86.31 91 THR A O 1
ATOM 728 N N . PRO A 1 92 ? -3.794 3.113 25.161 1.00 83.94 92 PRO A N 1
ATOM 729 C CA . PRO A 1 92 ? -3.819 4.314 24.323 1.00 83.94 92 PRO A CA 1
ATOM 730 C C . PRO A 1 92 ? -2.441 4.967 24.138 1.00 83.94 92 PRO A C 1
ATOM 732 O O . PRO A 1 92 ? -2.223 5.667 23.155 1.00 83.94 92 PRO A O 1
ATOM 735 N N . HIS A 1 93 ? -1.520 4.757 25.085 1.00 87.50 93 HIS A N 1
ATOM 736 C CA . HIS A 1 93 ? -0.144 5.226 24.957 1.00 87.50 93 HIS A CA 1
ATOM 737 C C . HIS A 1 93 ? 0.612 4.411 23.906 1.00 87.50 93 HIS A C 1
ATOM 739 O O . HIS A 1 93 ? 1.163 4.999 22.978 1.00 87.50 93 HIS A O 1
ATOM 745 N N . ASP A 1 94 ? 0.519 3.081 23.987 1.00 88.31 94 ASP A N 1
ATOM 746 C CA . ASP A 1 94 ? 1.140 2.170 23.021 1.00 88.31 94 ASP A CA 1
ATOM 747 C C . ASP A 1 94 ? 0.620 2.422 21.598 1.00 88.31 94 ASP A C 1
ATOM 749 O O . ASP A 1 94 ? 1.371 2.314 20.636 1.00 88.31 94 ASP A O 1
ATOM 753 N N . MET A 1 95 ? -0.650 2.821 21.445 1.00 87.25 95 MET A N 1
ATOM 754 C CA . MET A 1 95 ? -1.219 3.202 20.145 1.00 87.25 95 MET A CA 1
ATOM 755 C C . MET A 1 95 ? -0.481 4.389 19.503 1.00 87.25 95 MET A C 1
ATOM 757 O O . MET A 1 95 ? -0.270 4.405 18.292 1.00 87.25 95 MET A O 1
ATOM 761 N N . ASN A 1 96 ? -0.069 5.377 20.305 1.00 90.56 96 ASN A N 1
ATOM 762 C CA . ASN A 1 96 ? 0.698 6.526 19.815 1.00 90.56 96 ASN A CA 1
ATOM 763 C C . ASN A 1 96 ? 2.099 6.110 19.369 1.00 90.56 96 ASN A C 1
ATOM 765 O O . ASN A 1 96 ? 2.570 6.559 18.325 1.00 90.56 96 ASN A O 1
ATOM 769 N N . ASP A 1 97 ? 2.742 5.239 20.141 1.00 92.44 97 ASP A N 1
ATOM 770 C CA . ASP A 1 97 ? 4.067 4.733 19.801 1.00 92.44 97 ASP A CA 1
ATOM 771 C C . ASP A 1 97 ? 4.006 3.881 18.526 1.00 92.44 97 ASP A C 1
ATOM 773 O O . ASP A 1 97 ? 4.831 4.051 17.627 1.00 92.44 97 ASP A O 1
ATOM 777 N N . LEU A 1 98 ? 2.980 3.034 18.389 1.00 89.81 98 LEU A N 1
ATOM 778 C CA . LEU A 1 98 ? 2.730 2.251 17.179 1.00 89.81 98 LEU A CA 1
ATOM 779 C C . LEU A 1 98 ? 2.538 3.147 15.954 1.00 89.81 98 LEU A C 1
ATOM 781 O O . LEU A 1 98 ? 3.178 2.913 14.931 1.00 89.81 98 LEU A O 1
ATOM 785 N N . GLU A 1 99 ? 1.725 4.199 16.050 1.00 91.69 99 GLU A N 1
ATOM 786 C CA . GLU A 1 99 ? 1.535 5.149 14.950 1.00 91.69 99 GLU A CA 1
ATOM 787 C C . GLU A 1 99 ? 2.857 5.786 14.504 1.00 91.69 99 GLU A C 1
ATOM 789 O O . GLU A 1 99 ? 3.163 5.779 13.309 1.00 91.69 99 GLU A O 1
ATOM 794 N N . ALA A 1 100 ? 3.673 6.255 15.454 1.00 93.69 100 ALA A N 1
ATOM 795 C CA . ALA A 1 100 ? 4.978 6.840 15.159 1.00 93.69 100 ALA A CA 1
ATOM 796 C C . ALA A 1 100 ? 5.933 5.821 14.512 1.00 93.69 100 ALA A C 1
ATOM 798 O O . ALA A 1 100 ? 6.665 6.153 13.576 1.00 93.69 100 ALA A O 1
ATOM 799 N N . THR A 1 101 ? 5.920 4.565 14.974 1.00 92.75 101 THR A N 1
ATOM 800 C CA . THR A 1 101 ? 6.737 3.505 14.366 1.00 92.75 101 THR A CA 1
ATOM 801 C C . THR A 1 101 ? 6.279 3.156 12.952 1.00 92.75 101 THR A C 1
ATOM 803 O O . THR A 1 101 ? 7.129 2.998 12.079 1.00 92.75 101 THR A O 1
ATOM 806 N N . PHE A 1 102 ? 4.968 3.086 12.692 1.00 92.94 102 PHE A N 1
ATOM 807 C CA . PHE A 1 102 ? 4.439 2.797 11.358 1.00 92.94 102 PHE A CA 1
ATOM 808 C C . PHE A 1 102 ? 4.682 3.940 10.377 1.00 92.94 102 PHE A C 1
ATOM 810 O O . PHE A 1 102 ? 4.986 3.676 9.220 1.00 92.94 102 PHE A O 1
ATOM 817 N N . GLU A 1 103 ? 4.581 5.194 10.822 1.00 94.06 103 GLU A N 1
ATOM 818 C CA . GLU A 1 103 ? 4.914 6.358 9.995 1.00 94.06 103 GLU A CA 1
ATOM 819 C C . GLU A 1 103 ? 6.384 6.351 9.587 1.00 94.06 103 GLU A C 1
ATOM 821 O O . GLU A 1 103 ? 6.697 6.401 8.400 1.00 94.06 103 GLU A O 1
ATOM 826 N N . LYS A 1 104 ? 7.284 6.175 10.556 1.00 94.94 104 LYS A N 1
ATOM 827 C CA . LYS A 1 104 ? 8.716 6.083 10.281 1.00 94.94 104 LYS A CA 1
ATOM 828 C C . LYS A 1 104 ? 9.050 4.918 9.343 1.00 94.94 104 LYS A C 1
ATOM 830 O O . LYS A 1 104 ? 9.863 5.070 8.438 1.00 94.94 104 LYS A O 1
ATOM 835 N N . LEU A 1 105 ? 8.430 3.757 9.553 1.00 92.94 105 LEU A N 1
ATOM 836 C CA . LEU A 1 105 ? 8.672 2.570 8.736 1.00 92.94 105 LEU A CA 1
ATOM 837 C C . LEU A 1 105 ? 8.159 2.748 7.299 1.00 92.94 105 LEU A C 1
ATOM 839 O O . LEU A 1 105 ? 8.829 2.323 6.361 1.00 92.94 105 LEU A O 1
ATOM 843 N N . GLU A 1 106 ? 7.012 3.404 7.110 1.00 91.81 106 GLU A N 1
ATOM 844 C CA . GLU A 1 106 ? 6.502 3.758 5.780 1.00 91.81 106 GLU A CA 1
ATOM 845 C C . GLU A 1 106 ? 7.459 4.712 5.053 1.00 91.81 106 GLU A C 1
ATOM 847 O O . GLU A 1 106 ? 7.809 4.458 3.899 1.00 91.81 106 GLU A O 1
ATOM 852 N N . GLU A 1 107 ? 7.934 5.765 5.725 1.00 94.19 107 GLU A N 1
ATOM 853 C CA . GLU A 1 107 ? 8.897 6.714 5.152 1.00 94.19 107 GLU A CA 1
ATOM 854 C C . GLU A 1 107 ? 10.216 6.034 4.759 1.00 94.19 107 GLU A C 1
ATOM 856 O O . GLU A 1 107 ? 10.726 6.249 3.655 1.00 94.19 107 GLU A O 1
ATOM 861 N N . GLU A 1 108 ? 10.759 5.187 5.638 1.00 94.62 108 GLU A N 1
ATOM 862 C CA . GLU A 1 108 ? 11.992 4.440 5.379 1.00 94.62 108 GLU A CA 1
ATOM 863 C C . GLU A 1 108 ? 11.830 3.481 4.192 1.00 94.62 108 GLU A C 1
ATOM 865 O O . GLU A 1 108 ? 12.678 3.466 3.296 1.00 94.62 108 GLU A O 1
ATOM 870 N N . LEU A 1 109 ? 10.732 2.719 4.131 1.00 91.56 109 LEU A N 1
ATOM 871 C CA . LEU A 1 109 ? 10.467 1.807 3.015 1.00 91.56 109 LEU A CA 1
ATOM 872 C C . LEU A 1 109 ? 10.255 2.550 1.698 1.00 91.56 109 LEU A C 1
ATOM 874 O O . LEU A 1 109 ? 10.793 2.131 0.672 1.00 91.56 109 LEU A O 1
ATOM 878 N N . GLN A 1 110 ? 9.517 3.659 1.715 1.00 93.25 110 GLN A N 1
ATOM 879 C CA . GLN A 1 110 ? 9.293 4.466 0.521 1.00 93.25 110 GLN A CA 1
ATOM 880 C C . GLN A 1 110 ? 10.614 5.048 -0.002 1.00 93.25 110 GLN A C 1
ATOM 882 O O . GLN A 1 110 ? 10.895 4.965 -1.197 1.00 93.25 110 GLN A O 1
ATOM 887 N N . MET A 1 111 ? 11.473 5.547 0.890 1.00 94.94 111 MET A N 1
ATOM 888 C CA . MET A 1 111 ? 12.796 6.054 0.523 1.00 94.94 111 MET A CA 1
ATOM 889 C C . MET A 1 111 ? 13.698 4.957 -0.057 1.00 94.94 111 MET A C 1
ATOM 891 O O . MET A 1 111 ? 14.381 5.179 -1.061 1.00 94.94 111 MET A O 1
ATOM 895 N N . ILE A 1 112 ? 13.709 3.770 0.557 1.00 93.19 112 ILE A N 1
ATOM 896 C CA . ILE A 1 112 ? 14.476 2.622 0.057 1.00 93.19 112 ILE A CA 1
ATOM 897 C C . ILE A 1 112 ? 13.978 2.232 -1.331 1.00 93.19 112 ILE A C 1
ATOM 899 O O . ILE A 1 112 ? 14.792 2.038 -2.234 1.00 93.19 112 ILE A O 1
ATOM 903 N N . LYS A 1 113 ? 12.661 2.168 -1.528 1.00 91.56 113 LYS A N 1
ATOM 904 C CA . LYS A 1 113 ? 12.055 1.840 -2.815 1.00 91.56 113 LYS A CA 1
ATOM 905 C C . LYS A 1 113 ? 12.489 2.815 -3.903 1.00 91.56 113 LYS A C 1
ATOM 907 O O . LYS A 1 113 ? 13.075 2.379 -4.893 1.00 91.56 113 LYS A O 1
ATOM 912 N N . ASP A 1 114 ? 12.319 4.113 -3.669 1.00 95.00 114 ASP A N 1
ATOM 913 C CA . ASP A 1 114 ? 12.692 5.156 -4.628 1.00 95.00 114 ASP A CA 1
ATOM 914 C C . ASP A 1 114 ? 14.193 5.102 -4.967 1.00 95.00 114 ASP A C 1
ATOM 916 O O . ASP A 1 114 ? 14.584 5.182 -6.134 1.00 95.00 114 ASP A O 1
ATOM 920 N N . SER A 1 115 ? 15.041 4.884 -3.958 1.00 95.62 115 SER A N 1
ATOM 921 C CA . SER A 1 115 ? 16.489 4.722 -4.131 1.00 95.62 115 SER A CA 1
ATOM 922 C C . SER A 1 115 ? 16.846 3.475 -4.948 1.00 95.62 115 SER A C 1
ATOM 924 O O . SER A 1 115 ? 17.667 3.534 -5.867 1.00 95.62 115 SER A O 1
ATOM 926 N N . THR A 1 116 ? 16.206 2.337 -4.666 1.00 92.00 116 THR A N 1
ATOM 927 C CA . THR A 1 116 ? 16.450 1.086 -5.398 1.00 92.00 116 THR A CA 1
ATOM 928 C C . THR A 1 116 ? 15.978 1.169 -6.844 1.00 92.00 116 THR A C 1
ATOM 930 O O . THR A 1 116 ? 16.652 0.647 -7.733 1.00 92.00 116 THR A O 1
ATOM 933 N N . ASP A 1 117 ? 14.867 1.853 -7.104 1.00 92.81 117 ASP A N 1
ATOM 934 C CA . ASP A 1 117 ? 14.341 2.040 -8.451 1.00 92.81 117 ASP A CA 1
ATOM 935 C C . ASP A 1 117 ? 15.223 2.990 -9.265 1.00 92.81 117 ASP A C 1
ATOM 937 O O . ASP A 1 117 ? 15.519 2.695 -10.427 1.00 92.81 117 ASP A O 1
ATOM 941 N N . LEU A 1 118 ? 15.732 4.063 -8.653 1.00 95.88 118 LEU A N 1
ATOM 942 C CA . LEU A 1 118 ? 16.724 4.938 -9.280 1.00 95.88 118 LEU A CA 1
ATOM 943 C C . LEU A 1 118 ? 18.002 4.165 -9.625 1.00 95.88 118 LEU A C 1
ATOM 945 O O . LEU A 1 118 ? 18.461 4.205 -10.768 1.00 95.88 118 LEU A O 1
ATOM 949 N N . LEU A 1 119 ? 18.528 3.383 -8.681 1.00 94.19 119 LEU A N 1
ATOM 950 C CA . LEU A 1 119 ? 19.726 2.579 -8.911 1.00 94.19 119 LEU A CA 1
ATOM 951 C C . LEU A 1 119 ? 19.513 1.529 -10.012 1.00 94.19 119 LEU A C 1
ATOM 953 O O . LEU A 1 119 ? 20.395 1.319 -10.845 1.00 94.19 119 LEU A O 1
ATOM 957 N N . ARG A 1 120 ? 18.340 0.884 -10.064 1.00 92.31 120 ARG A N 1
ATOM 958 C CA . ARG A 1 120 ? 17.982 -0.052 -11.145 1.00 92.31 120 ARG A CA 1
ATOM 959 C C . ARG A 1 120 ? 17.941 0.639 -12.504 1.00 92.31 120 ARG A C 1
ATOM 961 O O . ARG A 1 120 ? 18.412 0.060 -13.486 1.00 92.31 120 ARG A O 1
ATOM 968 N N . GLN A 1 121 ? 17.397 1.853 -12.578 1.00 91.25 121 GLN A N 1
ATOM 969 C CA . GLN A 1 121 ? 17.362 2.629 -13.818 1.00 91.25 121 GLN A CA 1
ATOM 970 C C . GLN A 1 121 ? 18.772 2.987 -14.289 1.00 91.25 121 GLN A C 1
ATOM 972 O O . GLN A 1 121 ? 19.107 2.716 -15.442 1.00 91.25 121 GLN A O 1
ATOM 977 N N . GLU A 1 122 ? 19.615 3.525 -13.406 1.00 93.69 122 GLU A N 1
ATOM 978 C CA . GLU A 1 122 ? 21.008 3.860 -13.729 1.00 93.69 122 GLU A CA 1
ATOM 979 C C . GLU A 1 122 ? 21.809 2.622 -14.140 1.00 93.69 122 GLU A C 1
ATOM 981 O O . GLU A 1 122 ? 22.516 2.638 -15.148 1.00 93.69 122 GLU A O 1
ATOM 986 N N . TYR A 1 123 ? 21.654 1.51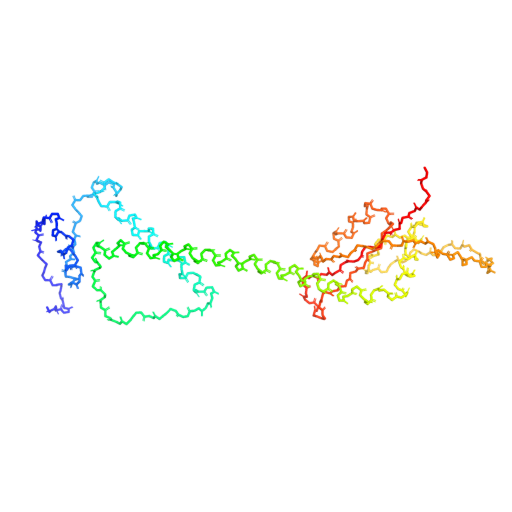5 -13.410 1.00 91.00 123 TYR A N 1
ATOM 987 C CA . TYR A 1 123 ? 22.301 0.250 -13.744 1.00 91.00 123 TYR A CA 1
ATOM 988 C C . TYR A 1 123 ? 21.892 -0.250 -15.132 1.00 91.00 123 TYR A C 1
ATOM 990 O O . TYR A 1 123 ? 22.753 -0.649 -15.916 1.00 91.00 123 TYR A O 1
ATOM 998 N N . THR A 1 124 ? 20.600 -0.186 -15.461 1.00 86.00 124 THR A N 1
ATOM 999 C CA . THR A 1 124 ? 20.091 -0.592 -16.779 1.00 86.00 124 THR A CA 1
ATOM 1000 C C . THR A 1 124 ? 20.664 0.301 -17.881 1.00 86.00 124 THR A C 1
ATOM 1002 O O . THR A 1 124 ? 21.160 -0.211 -18.878 1.00 86.00 124 THR A O 1
ATOM 1005 N N . GLN A 1 125 ? 20.708 1.622 -17.675 1.00 87.00 125 GLN A N 1
ATOM 1006 C CA . GLN A 1 125 ? 21.314 2.560 -18.631 1.00 87.00 125 GLN A CA 1
ATOM 1007 C C . GLN A 1 125 ? 22.814 2.301 -18.841 1.00 87.00 125 GLN A C 1
ATOM 1009 O O . GLN A 1 125 ? 23.316 2.371 -19.964 1.00 87.00 125 GLN A O 1
ATOM 1014 N N . LEU A 1 126 ? 23.553 1.990 -17.776 1.00 87.56 126 LEU A N 1
ATOM 1015 C CA . LEU A 1 126 ? 24.974 1.657 -17.873 1.00 87.56 126 LEU A CA 1
ATOM 1016 C C . LEU A 1 126 ? 25.201 0.309 -18.564 1.00 87.56 126 LEU A C 1
ATOM 1018 O O . LEU A 1 126 ? 26.147 0.177 -19.345 1.00 87.56 126 LEU A O 1
ATOM 1022 N N . LEU A 1 127 ? 24.343 -0.678 -18.303 1.00 84.19 127 LEU A N 1
ATOM 1023 C CA . LEU A 1 127 ? 24.365 -1.976 -18.976 1.00 84.19 127 LEU A CA 1
ATOM 1024 C C . LEU A 1 127 ? 24.100 -1.816 -20.477 1.00 84.19 127 LEU A C 1
ATOM 1026 O O . LEU A 1 127 ? 24.838 -2.365 -21.295 1.00 84.19 127 LEU A O 1
ATOM 1030 N N . ASP A 1 128 ? 23.130 -0.981 -20.831 1.00 82.38 128 ASP A N 1
ATOM 1031 C CA . ASP A 1 128 ? 22.815 -0.599 -22.202 1.00 82.38 128 ASP A CA 1
ATOM 1032 C C . ASP A 1 128 ? 24.041 0.006 -22.909 1.00 82.38 128 ASP A C 1
ATOM 1034 O O . ASP A 1 128 ? 24.469 -0.473 -23.964 1.00 82.38 128 ASP A O 1
ATOM 1038 N N . ILE A 1 129 ? 24.686 1.005 -22.300 1.00 83.56 129 ILE A N 1
ATOM 1039 C CA . ILE A 1 129 ? 25.898 1.628 -22.859 1.00 83.56 129 ILE A CA 1
ATOM 1040 C C . ILE A 1 129 ? 27.037 0.609 -22.987 1.00 83.56 129 ILE A C 1
ATOM 1042 O O . ILE A 1 129 ? 27.720 0.566 -24.014 1.00 83.56 129 ILE A O 1
ATOM 1046 N N . LYS A 1 130 ? 27.243 -0.237 -21.973 1.00 84.44 130 LYS A N 1
ATOM 1047 C CA . LYS A 1 130 ? 28.264 -1.291 -21.999 1.00 84.44 130 LYS A CA 1
ATOM 1048 C C . LYS A 1 130 ? 28.038 -2.255 -23.166 1.00 84.44 130 LYS A C 1
ATOM 1050 O O . LYS A 1 130 ? 28.994 -2.587 -23.868 1.00 84.44 130 LYS A O 1
ATOM 1055 N N . ASN A 1 131 ? 26.795 -2.669 -23.394 1.00 78.81 131 ASN A N 1
ATOM 1056 C CA . ASN A 1 131 ? 26.434 -3.574 -24.483 1.00 78.81 131 ASN A CA 1
ATOM 1057 C C . ASN A 1 131 ? 26.660 -2.922 -25.853 1.00 78.81 131 ASN A C 1
ATOM 1059 O O . ASN A 1 131 ? 27.256 -3.544 -26.735 1.00 78.81 131 ASN A O 1
ATOM 1063 N N . VAL A 1 132 ? 26.287 -1.648 -26.014 1.00 79.25 132 VAL A N 1
ATOM 1064 C CA . VAL A 1 132 ? 26.577 -0.873 -27.233 1.00 79.25 132 VAL A CA 1
ATOM 1065 C C . VAL A 1 132 ? 28.082 -0.821 -27.497 1.00 79.25 132 VAL A C 1
ATOM 1067 O O . VAL A 1 132 ? 28.524 -1.161 -28.594 1.00 79.25 132 VAL A O 1
ATOM 1070 N N . LEU A 1 133 ? 28.890 -0.463 -26.496 1.00 77.38 133 LEU A N 1
ATOM 1071 C CA . LEU A 1 133 ? 30.350 -0.389 -26.632 1.00 77.38 133 LEU A CA 1
ATOM 1072 C C . LEU A 1 133 ? 30.982 -1.746 -26.971 1.00 77.38 133 LEU A C 1
ATOM 1074 O O . LEU A 1 133 ? 31.907 -1.801 -27.783 1.00 77.38 133 LEU A O 1
ATOM 1078 N N . GLY A 1 134 ? 30.466 -2.838 -26.403 1.00 75.38 134 GLY A N 1
ATOM 1079 C CA . GLY A 1 134 ? 30.916 -4.195 -26.715 1.00 75.38 134 GLY A CA 1
ATOM 1080 C C . GLY A 1 134 ? 30.713 -4.566 -28.187 1.00 75.38 134 GLY A C 1
ATOM 1081 O O . GLY A 1 134 ? 31.617 -5.133 -28.805 1.00 75.38 134 GLY A O 1
ATOM 1082 N N . LYS A 1 135 ? 29.564 -4.203 -28.777 1.00 73.19 135 LYS A N 1
ATOM 1083 C CA . LYS A 1 135 ? 29.224 -4.564 -30.168 1.00 73.19 135 LYS A CA 1
ATOM 1084 C C . LYS A 1 135 ? 29.734 -3.578 -31.215 1.00 73.19 135 LYS A C 1
ATOM 1086 O O . LYS A 1 135 ? 29.981 -3.993 -32.346 1.00 73.19 135 LYS A O 1
ATOM 1091 N N . ILE A 1 136 ? 30.001 -2.322 -30.843 1.00 70.38 136 ILE A N 1
ATOM 1092 C CA . ILE A 1 136 ? 30.653 -1.333 -31.724 1.00 70.38 136 ILE A CA 1
ATOM 1093 C C . ILE A 1 136 ? 31.963 -1.887 -32.305 1.00 70.38 136 ILE A C 1
ATOM 1095 O O . ILE A 1 136 ? 32.273 -1.648 -33.471 1.00 70.38 136 ILE A O 1
ATOM 1099 N N . ARG A 1 137 ? 32.724 -2.665 -31.525 1.00 64.81 137 ARG A N 1
ATOM 1100 C CA . ARG A 1 137 ? 34.018 -3.206 -31.962 1.00 64.81 137 ARG A CA 1
ATOM 1101 C C . ARG A 1 137 ? 33.910 -4.169 -33.148 1.00 64.81 137 ARG A C 1
ATOM 1103 O O . ARG A 1 137 ? 34.793 -4.160 -33.995 1.00 64.81 137 ARG A O 1
ATOM 1110 N N . ILE A 1 138 ? 32.839 -4.959 -33.224 1.00 65.25 138 ILE A N 1
ATOM 1111 C CA . ILE A 1 138 ? 32.596 -5.909 -34.327 1.00 65.25 138 ILE A CA 1
ATOM 1112 C C . ILE A 1 138 ? 32.258 -5.157 -35.629 1.00 65.25 138 ILE A C 1
ATOM 1114 O O . ILE A 1 138 ? 32.405 -5.686 -36.724 1.00 65.25 138 ILE A O 1
ATOM 1118 N N . LEU A 1 139 ? 31.829 -3.898 -35.525 1.00 58.38 139 LEU A N 1
ATOM 1119 C CA . LEU A 1 139 ? 31.341 -3.106 -36.651 1.00 58.38 139 LEU A CA 1
ATOM 1120 C C . LEU A 1 139 ? 32.377 -2.176 -37.283 1.00 58.38 139 LEU A C 1
ATOM 1122 O O . LEU A 1 139 ? 32.142 -1.700 -38.390 1.00 58.38 139 LEU A O 1
ATOM 1126 N N . PHE A 1 140 ? 33.513 -1.936 -36.626 1.00 62.69 140 PHE A N 1
ATOM 1127 C CA . PHE A 1 140 ? 34.654 -1.236 -37.234 1.00 62.69 140 PHE A CA 1
ATOM 1128 C C . PHE A 1 140 ? 35.449 -2.109 -38.215 1.00 62.69 140 PHE A C 1
ATOM 1130 O O . PHE A 1 140 ? 36.472 -1.668 -38.732 1.00 62.69 140 PHE A O 1
ATOM 1137 N N . ASP A 1 141 ? 34.988 -3.331 -38.481 1.00 62.59 141 ASP A N 1
ATOM 1138 C CA . ASP A 1 141 ? 35.591 -4.194 -39.484 1.00 62.59 141 ASP A CA 1
ATOM 1139 C C . ASP A 1 141 ? 35.396 -3.579 -40.882 1.00 62.59 141 ASP A C 1
ATOM 1141 O O . ASP A 1 141 ? 34.288 -3.197 -41.269 1.00 62.59 141 ASP A O 1
ATOM 1145 N N . GLU A 1 142 ? 36.487 -3.444 -41.635 1.00 55.53 142 GLU A N 1
ATOM 1146 C CA . GLU A 1 142 ? 36.604 -2.620 -42.854 1.00 55.53 142 GLU A CA 1
ATOM 1147 C C . GLU A 1 142 ? 35.559 -2.977 -43.934 1.00 55.53 142 GLU A C 1
ATOM 1149 O O . GLU A 1 142 ? 35.082 -2.119 -44.681 1.00 55.53 142 GLU A O 1
ATOM 1154 N N . ALA A 1 143 ? 35.098 -4.231 -43.935 1.00 57.03 143 ALA A N 1
ATOM 1155 C CA . ALA A 1 143 ? 34.038 -4.745 -44.801 1.00 57.03 143 ALA A CA 1
ATOM 1156 C C . ALA A 1 143 ? 32.655 -4.102 -44.564 1.00 57.03 143 ALA A C 1
ATOM 1158 O O . ALA A 1 143 ? 31.791 -4.128 -45.439 1.00 57.03 143 ALA A O 1
ATOM 1159 N N . GLN A 1 144 ? 32.393 -3.541 -43.384 1.00 57.72 144 GLN A N 1
ATOM 1160 C CA . GLN A 1 144 ? 31.109 -2.910 -43.065 1.00 57.72 144 GLN A CA 1
ATOM 1161 C C . GLN A 1 144 ? 31.038 -1.472 -43.590 1.00 57.72 144 GLN A C 1
ATOM 1163 O O . GLN A 1 144 ? 29.985 -1.038 -44.065 1.00 57.72 144 GLN A O 1
ATOM 1168 N N . MET A 1 145 ? 32.165 -0.752 -43.572 1.00 59.03 145 MET A N 1
ATOM 1169 C CA . MET A 1 145 ? 32.253 0.607 -44.114 1.00 59.03 145 MET A CA 1
ATOM 1170 C C . MET A 1 145 ? 32.115 0.622 -45.640 1.00 59.03 145 MET A C 1
ATOM 1172 O O . MET A 1 145 ? 31.447 1.503 -46.181 1.00 59.03 145 MET A O 1
ATOM 1176 N N . THR A 1 146 ? 32.669 -0.373 -46.338 1.00 60.91 146 THR A N 1
ATOM 1177 C CA . THR A 1 146 ? 32.528 -0.501 -47.799 1.00 60.91 146 THR A CA 1
ATOM 1178 C C . THR A 1 146 ? 31.080 -0.786 -48.209 1.00 60.91 146 THR A C 1
ATOM 1180 O O . THR A 1 146 ? 30.557 -0.126 -49.106 1.00 60.91 146 THR A O 1
ATOM 1183 N N . ASN A 1 147 ? 30.386 -1.674 -47.489 1.00 62.66 147 ASN A N 1
ATOM 1184 C CA . ASN A 1 147 ? 28.964 -1.964 -47.707 1.00 62.66 147 ASN A CA 1
ATOM 1185 C C . ASN A 1 147 ? 28.054 -0.751 -47.429 1.00 62.66 147 ASN A C 1
ATOM 1187 O O . ASN A 1 147 ? 27.090 -0.509 -48.162 1.00 62.66 147 ASN A O 1
ATOM 1191 N N . ALA A 1 148 ? 28.359 0.037 -46.391 1.00 60.44 148 ALA A N 1
ATOM 1192 C CA . ALA A 1 148 ? 27.629 1.269 -46.095 1.00 60.44 148 ALA A CA 1
ATOM 1193 C C . ALA A 1 148 ? 27.777 2.296 -47.232 1.00 60.44 148 ALA A C 1
ATOM 1195 O O . ALA A 1 148 ? 26.781 2.854 -47.687 1.00 60.44 148 ALA A O 1
ATOM 1196 N N . LEU A 1 149 ? 28.993 2.496 -47.750 1.00 61.88 149 LEU A N 1
ATOM 1197 C CA . LEU A 1 149 ? 29.245 3.403 -48.877 1.00 61.88 149 LEU A CA 1
ATOM 1198 C C . LEU A 1 149 ? 28.555 2.945 -50.169 1.00 61.88 149 LEU A C 1
ATOM 1200 O O . LEU A 1 149 ? 27.990 3.775 -50.882 1.00 61.88 149 LEU A O 1
ATOM 1204 N N . GLN A 1 150 ? 28.554 1.639 -50.449 1.00 63.12 150 GLN A N 1
ATOM 1205 C CA . GLN A 1 150 ? 27.919 1.082 -51.644 1.00 63.12 150 GLN A CA 1
ATOM 1206 C C . GLN A 1 150 ? 26.391 1.248 -51.605 1.00 63.12 150 GLN A C 1
ATOM 1208 O O . GLN A 1 150 ? 25.813 1.807 -52.531 1.00 63.12 150 GLN A O 1
ATOM 1213 N N . SER A 1 151 ? 25.745 0.894 -50.489 1.00 62.84 151 SER A N 1
ATOM 1214 C CA . SER A 1 151 ? 24.284 1.035 -50.342 1.00 62.84 151 SER A CA 1
ATOM 1215 C C . SER A 1 151 ? 23.781 2.487 -50.421 1.00 62.84 151 SER A C 1
ATOM 1217 O O . SER A 1 151 ? 22.687 2.738 -50.928 1.00 62.84 151 SER A O 1
ATOM 1219 N N . ILE A 1 152 ? 24.583 3.455 -49.961 1.00 61.28 152 ILE A N 1
ATOM 1220 C CA . ILE A 1 152 ? 24.263 4.887 -50.050 1.00 61.28 152 ILE A CA 1
ATOM 1221 C C . ILE A 1 152 ? 24.475 5.406 -51.485 1.00 61.28 152 ILE A C 1
ATOM 1223 O O . ILE A 1 152 ? 23.666 6.200 -51.967 1.00 61.28 152 ILE A O 1
ATOM 1227 N N . SER A 1 153 ? 25.509 4.936 -52.193 1.00 61.06 153 SER A N 1
ATOM 1228 C CA . SER A 1 153 ? 25.717 5.238 -53.620 1.00 61.06 153 SER A CA 1
ATOM 1229 C C . SER A 1 153 ? 24.573 4.704 -54.494 1.00 61.06 153 SER A C 1
ATOM 1231 O O . SER A 1 153 ? 24.098 5.403 -55.390 1.00 61.06 153 SER A O 1
ATOM 1233 N N . ASP A 1 154 ? 24.077 3.501 -54.203 1.00 61.16 154 ASP A N 1
ATOM 1234 C CA . ASP A 1 154 ? 22.969 2.874 -54.938 1.00 61.16 154 ASP A CA 1
ATOM 1235 C C . ASP A 1 154 ? 21.627 3.598 -54.697 1.00 61.16 154 ASP A C 1
ATOM 1237 O O . ASP A 1 154 ? 20.764 3.655 -55.581 1.00 61.16 154 ASP A O 1
ATOM 1241 N N . ALA A 1 155 ? 21.460 4.225 -53.524 1.00 56.88 155 ALA A N 1
ATOM 1242 C CA . ALA A 1 155 ? 20.326 5.099 -53.228 1.00 56.88 155 ALA A CA 1
ATOM 1243 C C . ALA A 1 155 ? 20.371 6.422 -54.017 1.00 56.88 155 ALA A C 1
ATOM 1245 O O . ALA A 1 155 ? 19.328 6.877 -54.490 1.00 56.88 155 ALA A O 1
ATOM 1246 N N . GLU A 1 156 ? 21.551 7.020 -54.228 1.00 53.34 156 GLU A N 1
ATOM 1247 C CA . GLU A 1 156 ? 21.690 8.218 -55.077 1.00 53.34 156 GLU A CA 1
ATOM 1248 C C . GLU A 1 156 ? 21.433 7.925 -56.568 1.00 53.34 156 GLU A C 1
ATOM 1250 O O . GLU A 1 156 ? 20.998 8.817 -57.296 1.00 53.34 156 GLU A O 1
ATOM 1255 N N . GLN A 1 157 ? 21.617 6.676 -57.014 1.00 54.06 157 GLN A N 1
ATOM 1256 C CA . GLN A 1 157 ? 21.315 6.230 -58.383 1.00 54.06 157 GLN A CA 1
ATOM 1257 C C . GLN A 1 157 ? 19.854 5.781 -58.592 1.00 54.06 157 GLN A C 1
ATOM 1259 O O . GLN A 1 157 ? 19.485 5.395 -59.699 1.00 54.06 157 GLN A O 1
ATOM 1264 N N . GLY A 1 158 ? 19.000 5.875 -57.564 1.00 50.44 158 GLY A N 1
ATOM 1265 C CA . GLY A 1 158 ? 17.554 5.642 -57.679 1.00 50.44 158 GLY A CA 1
ATOM 1266 C C . GLY A 1 158 ? 17.104 4.180 -57.583 1.00 50.44 158 GLY A C 1
ATOM 1267 O O . GLY A 1 158 ? 15.948 3.894 -57.888 1.00 50.44 158 GLY A O 1
ATOM 1268 N N . TYR A 1 159 ? 17.968 3.263 -57.133 1.00 54.03 159 TYR A N 1
ATOM 1269 C CA . TYR A 1 159 ? 17.668 1.824 -57.051 1.00 54.03 159 TYR A CA 1
ATOM 1270 C C . TYR A 1 159 ? 17.357 1.302 -55.638 1.00 54.03 159 TYR A C 1
ATOM 1272 O O . TYR A 1 159 ? 17.195 0.097 -55.459 1.00 54.03 159 TYR A O 1
ATOM 1280 N N . SER A 1 160 ? 17.234 2.167 -54.626 1.00 49.31 160 SER A N 1
ATOM 1281 C CA . SER A 1 160 ? 17.048 1.725 -53.237 1.00 49.31 160 SER A CA 1
ATOM 1282 C C . SER A 1 160 ? 15.662 2.059 -52.676 1.00 49.31 160 SER A C 1
ATOM 1284 O O . SER A 1 160 ? 15.294 3.220 -52.487 1.00 49.31 160 SER A O 1
ATOM 1286 N N . GLY A 1 161 ? 14.895 1.009 -52.386 1.00 50.31 161 GLY A N 1
ATOM 1287 C CA . GLY A 1 161 ? 13.711 1.017 -51.531 1.00 50.31 161 GLY A CA 1
ATOM 1288 C C . GLY A 1 161 ? 13.777 -0.179 -50.572 1.00 50.31 161 GLY A C 1
ATOM 1289 O O . GLY A 1 161 ? 14.524 -1.120 -50.842 1.00 50.31 161 GLY A O 1
ATOM 1290 N N . PRO A 1 162 ? 13.028 -0.170 -49.453 1.00 43.78 162 PRO A N 1
ATOM 1291 C CA . PRO A 1 162 ? 13.046 -1.272 -48.497 1.00 43.78 162 PRO A CA 1
ATOM 1292 C C . PRO A 1 162 ? 12.526 -2.527 -49.197 1.00 43.78 162 PRO A C 1
ATOM 1294 O O . PRO A 1 162 ? 11.352 -2.596 -49.560 1.00 43.78 162 PRO A O 1
ATOM 1297 N N . LEU A 1 163 ? 13.410 -3.492 -49.442 1.00 45.56 163 LEU A N 1
ATOM 1298 C CA . LEU A 1 163 ? 13.045 -4.752 -50.070 1.00 45.56 163 LEU A CA 1
ATOM 1299 C C . LEU A 1 163 ? 12.131 -5.517 -49.096 1.00 45.56 163 LEU A C 1
ATOM 1301 O O . LEU A 1 163 ? 12.578 -5.841 -47.994 1.00 45.56 163 LEU A O 1
ATOM 1305 N N . PRO A 1 164 ? 10.877 -5.848 -49.454 1.00 40.47 164 PRO A N 1
ATOM 1306 C CA . PRO A 1 164 ? 10.187 -6.925 -48.781 1.00 40.47 164 PRO A CA 1
ATOM 1307 C C . PRO A 1 164 ? 10.897 -8.200 -49.227 1.00 40.47 164 PRO A C 1
ATOM 1309 O O . PRO A 1 164 ? 10.814 -8.615 -50.384 1.00 40.47 164 PRO A O 1
ATOM 1312 N N . THR A 1 165 ? 11.623 -8.833 -48.314 1.00 46.31 165 THR A N 1
ATOM 1313 C CA . THR A 1 165 ? 11.772 -10.278 -48.409 1.00 46.31 165 THR A CA 1
ATOM 1314 C C . THR A 1 165 ? 10.357 -10.862 -48.460 1.00 46.31 165 THR A C 1
ATOM 1316 O O . THR A 1 165 ? 9.455 -10.390 -47.771 1.00 46.31 165 THR A O 1
ATOM 1319 N N . THR A 1 166 ? 10.167 -11.874 -49.300 1.00 36.38 166 THR A N 1
ATOM 1320 C CA . THR A 1 166 ? 8.908 -12.568 -49.623 1.00 36.38 166 THR A CA 1
ATOM 1321 C C . THR A 1 166 ? 8.185 -12.098 -50.897 1.00 36.38 166 THR A C 1
ATOM 1323 O O . THR A 1 166 ? 7.677 -10.990 -51.022 1.00 36.38 166 THR A O 1
ATOM 1326 N N . ASN A 1 167 ? 8.114 -13.067 -51.814 1.00 31.89 167 ASN A N 1
ATOM 1327 C CA . ASN A 1 167 ? 7.298 -13.180 -53.021 1.00 31.89 167 ASN A CA 1
ATOM 1328 C C . ASN A 1 167 ? 7.909 -12.608 -54.305 1.00 31.89 167 ASN A C 1
ATOM 1330 O O . ASN A 1 167 ? 7.741 -11.453 -54.680 1.00 31.89 167 ASN A O 1
ATOM 1334 N N . GLY A 1 168 ? 8.609 -13.518 -54.991 1.00 35.22 168 GLY A N 1
ATOM 1335 C CA . GLY A 1 168 ? 9.280 -13.311 -56.260 1.00 35.22 168 GLY A CA 1
ATOM 1336 C C . GLY A 1 168 ? 8.382 -12.718 -57.335 1.00 35.22 168 GLY A C 1
ATOM 1337 O O . GLY A 1 168 ? 7.448 -13.357 -57.801 1.00 35.22 168 GLY A O 1
ATOM 1338 N N . PHE A 1 169 ? 8.750 -11.520 -57.766 1.00 29.09 169 PHE A N 1
ATOM 1339 C CA . PHE A 1 169 ? 8.551 -11.010 -59.114 1.00 29.09 169 PHE A CA 1
ATOM 1340 C C . PHE A 1 169 ? 9.639 -9.953 -59.335 1.00 29.09 169 PHE A C 1
ATOM 1342 O O . PHE A 1 169 ? 9.525 -8.814 -58.892 1.00 29.09 169 PHE A O 1
ATOM 1349 N N . ALA A 1 170 ? 10.744 -10.359 -59.961 1.00 36.12 170 ALA A N 1
ATOM 1350 C CA . ALA A 1 170 ? 11.743 -9.427 -60.468 1.00 36.12 170 ALA A CA 1
ATOM 1351 C C . ALA A 1 170 ? 11.199 -8.806 -61.766 1.00 36.12 170 ALA A C 1
ATOM 1353 O O . ALA A 1 170 ? 10.804 -9.567 -62.657 1.00 36.12 170 ALA A O 1
ATOM 1354 N N . PRO A 1 171 ? 11.155 -7.471 -61.930 1.00 33.25 171 PRO A N 1
ATOM 1355 C CA . PRO A 1 171 ? 10.902 -6.902 -63.237 1.00 33.25 171 PRO A CA 1
ATOM 1356 C C . PRO A 1 171 ? 12.147 -7.101 -64.107 1.00 33.25 171 PRO A C 1
ATOM 1358 O O . PRO A 1 171 ? 13.238 -6.599 -63.850 1.00 33.25 171 PRO A O 1
ATOM 1361 N N . LEU A 1 172 ? 11.907 -7.926 -65.115 1.00 29.94 172 LEU A N 1
ATOM 1362 C CA . LEU A 1 172 ? 12.687 -8.260 -66.290 1.00 29.94 172 LEU A CA 1
ATOM 1363 C C . LEU A 1 172 ? 13.555 -7.104 -66.829 1.00 29.94 172 LEU A C 1
ATOM 1365 O O . LEU A 1 172 ? 13.078 -6.012 -67.128 1.00 29.94 172 LEU A O 1
ATOM 1369 N N . SER A 1 173 ? 14.831 -7.426 -67.022 1.00 41.97 173 SER A N 1
ATOM 1370 C CA . SER A 1 173 ? 15.836 -6.706 -67.803 1.00 41.97 173 SER A CA 1
ATOM 1371 C C . SER A 1 173 ? 15.313 -6.156 -69.135 1.00 41.97 173 SER A C 1
ATOM 1373 O O . SER A 1 173 ? 14.705 -6.892 -69.911 1.00 41.97 173 SER A O 1
ATOM 1375 N N . THR A 1 174 ? 15.668 -4.917 -69.479 1.00 28.67 174 THR A N 1
ATOM 1376 C CA . THR A 1 174 ? 15.741 -4.469 -70.880 1.00 28.67 174 THR A CA 1
ATOM 1377 C C . THR A 1 174 ? 17.029 -3.671 -71.092 1.00 28.67 174 THR A C 1
ATOM 1379 O O . THR A 1 174 ? 17.096 -2.475 -70.845 1.00 28.67 174 THR A O 1
ATOM 1382 N N . SER A 1 175 ? 18.058 -4.431 -71.479 1.00 31.25 175 SER A N 1
ATOM 1383 C CA . SER A 1 175 ? 19.187 -4.114 -72.367 1.00 31.25 175 SER A CA 1
ATOM 1384 C C . SER A 1 175 ? 19.752 -2.688 -72.420 1.00 31.25 175 SER A C 1
ATOM 1386 O O . SER A 1 175 ? 19.130 -1.800 -72.996 1.00 31.25 175 SER A O 1
ATOM 1388 N N . MET A 1 176 ? 21.040 -2.560 -72.085 1.00 27.12 176 MET A N 1
ATOM 1389 C CA . MET A 1 176 ? 21.990 -1.792 -72.900 1.00 27.12 176 MET A CA 1
ATOM 1390 C C . MET A 1 176 ? 23.411 -2.369 -72.754 1.00 27.12 176 MET A C 1
ATOM 1392 O O . MET A 1 176 ? 24.032 -2.282 -71.704 1.00 27.12 176 MET A O 1
ATOM 1396 N N . THR A 1 177 ? 23.815 -3.060 -73.824 1.00 26.34 177 THR A N 1
ATOM 1397 C CA . THR A 1 177 ? 25.158 -3.252 -74.408 1.00 26.34 177 THR A CA 1
ATOM 1398 C C . THR A 1 177 ? 26.408 -3.045 -73.545 1.00 26.34 177 THR A C 1
ATOM 1400 O O . THR A 1 177 ? 26.682 -1.945 -73.073 1.00 26.34 177 THR A O 1
ATOM 1403 N N . GLU A 1 178 ? 27.225 -4.104 -73.504 1.00 36.25 178 GLU A N 1
ATOM 1404 C CA . GLU A 1 178 ? 28.655 -4.097 -73.187 1.00 36.25 178 GLU A CA 1
ATOM 1405 C C . GLU A 1 178 ? 29.380 -2.928 -73.863 1.00 36.25 178 GLU A C 1
ATOM 1407 O O . GLU A 1 178 ? 29.393 -2.857 -75.088 1.00 36.25 178 GLU A O 1
ATOM 1412 N N . LEU A 1 179 ? 30.007 -2.062 -73.066 1.00 33.12 179 LEU A N 1
ATOM 1413 C CA . LEU A 1 179 ? 31.161 -1.244 -73.432 1.00 33.12 179 LEU A CA 1
ATOM 1414 C C . LEU A 1 179 ? 31.909 -0.870 -72.139 1.00 33.12 179 LEU A C 1
ATOM 1416 O O . LEU A 1 179 ? 31.335 -0.342 -71.191 1.00 33.12 179 LEU A O 1
ATOM 1420 N N . ASP A 1 180 ? 33.199 -1.190 -72.152 1.00 26.69 180 ASP A N 1
ATOM 1421 C CA . ASP A 1 180 ? 34.293 -0.598 -71.383 1.00 26.69 180 ASP A CA 1
ATOM 1422 C C . ASP A 1 180 ? 34.400 -0.849 -69.869 1.00 26.69 180 ASP A C 1
ATOM 1424 O O . ASP A 1 180 ? 34.020 -0.064 -69.002 1.00 26.69 180 ASP A O 1
ATOM 1428 N N . LYS A 1 181 ? 35.162 -1.913 -69.577 1.00 35.72 181 LYS A N 1
ATOM 1429 C CA . LYS A 1 181 ? 36.129 -1.949 -68.475 1.00 35.72 181 LYS A CA 1
ATOM 1430 C C . LYS A 1 181 ? 37.118 -0.783 -68.617 1.00 35.72 181 LYS A C 1
ATOM 1432 O O . LYS A 1 181 ? 38.172 -0.945 -69.228 1.00 35.72 181 LYS A O 1
ATOM 1437 N N . VAL A 1 182 ? 36.827 0.361 -68.011 1.00 27.70 182 VAL A N 1
ATOM 1438 C CA . VAL A 1 182 ? 37.839 1.375 -67.689 1.00 27.70 182 VAL A CA 1
ATOM 1439 C C . VAL A 1 182 ? 37.585 1.863 -66.273 1.00 27.70 182 VAL A C 1
ATOM 1441 O O . VAL A 1 182 ? 36.479 2.260 -65.918 1.00 27.70 182 VAL A O 1
ATOM 1444 N N . GLY A 1 183 ? 38.628 1.759 -65.452 1.00 33.28 183 GLY A N 1
ATOM 1445 C CA . GLY A 1 183 ? 38.602 2.042 -64.031 1.00 33.28 183 GLY A CA 1
ATOM 1446 C C . GLY A 1 183 ? 37.941 3.371 -63.686 1.00 33.28 183 GLY A C 1
ATOM 1447 O O . GLY A 1 183 ? 38.260 4.431 -64.216 1.00 33.28 183 GLY A O 1
ATOM 1448 N N . THR A 1 184 ? 37.049 3.308 -62.712 1.00 31.77 184 THR A N 1
ATOM 1449 C CA . THR A 1 184 ? 36.873 4.393 -61.757 1.00 31.77 184 THR A CA 1
ATOM 1450 C C . THR A 1 184 ? 36.588 3.750 -60.411 1.00 31.77 184 THR A C 1
ATOM 1452 O O . THR A 1 184 ? 35.487 3.805 -59.876 1.00 31.77 184 THR A O 1
ATOM 1455 N N . GLU A 1 185 ? 37.638 3.164 -59.830 1.00 33.53 185 GLU A N 1
ATOM 1456 C CA . GLU A 1 185 ? 37.848 3.283 -58.390 1.00 33.53 185 GLU A CA 1
ATOM 1457 C C . GLU A 1 185 ? 37.906 4.787 -58.082 1.00 33.53 185 GLU A C 1
ATOM 1459 O O . GLU A 1 185 ? 38.967 5.385 -57.925 1.00 33.53 185 GLU A O 1
ATOM 1464 N N . LYS A 1 186 ? 36.745 5.450 -58.039 1.00 36.56 186 LYS A N 1
ATOM 1465 C CA . LYS A 1 186 ? 36.602 6.623 -57.193 1.00 36.56 186 LYS A CA 1
ATOM 1466 C C . LYS A 1 186 ? 36.602 6.065 -55.787 1.00 36.56 186 LYS A C 1
ATOM 1468 O O . LYS A 1 186 ? 35.560 5.791 -55.202 1.00 36.56 186 LYS A O 1
ATOM 1473 N N . THR A 1 187 ? 37.813 5.855 -55.292 1.00 35.81 187 THR A N 1
ATOM 1474 C CA . THR A 1 187 ? 38.150 5.902 -53.884 1.00 35.81 187 THR A CA 1
ATOM 1475 C C . THR A 1 187 ? 37.416 7.098 -53.280 1.00 35.81 187 THR A C 1
ATOM 1477 O O . THR A 1 187 ? 37.883 8.233 -53.292 1.00 35.81 187 THR A O 1
ATOM 1480 N N . LEU A 1 188 ? 36.232 6.838 -52.724 1.00 45.19 188 LEU A N 1
ATOM 1481 C CA . LEU A 1 188 ? 35.542 7.698 -51.763 1.00 45.19 188 LEU A CA 1
ATOM 1482 C C . LEU A 1 188 ? 36.325 7.691 -50.433 1.00 45.19 188 LEU A C 1
ATOM 1484 O O . LEU A 1 188 ? 35.749 7.654 -49.352 1.00 45.19 188 LEU A O 1
ATOM 1488 N N . SER A 1 189 ? 37.662 7.728 -50.497 1.00 38.81 189 SER A N 1
ATOM 1489 C CA . SER A 1 189 ? 38.580 7.649 -49.357 1.00 38.81 189 SER A CA 1
ATOM 1490 C C . SER A 1 189 ? 38.685 8.969 -48.587 1.00 38.81 189 SER A C 1
ATOM 1492 O O . SER A 1 189 ? 39.597 9.147 -47.788 1.00 38.81 189 SER A O 1
ATOM 1494 N N . GLY A 1 190 ? 37.792 9.923 -48.859 1.00 43.19 190 GLY A N 1
ATOM 1495 C CA . GLY A 1 190 ? 37.711 11.208 -48.164 1.00 43.19 190 GLY A CA 1
ATOM 1496 C C . GLY A 1 190 ? 36.399 11.407 -47.410 1.00 43.19 190 GLY A C 1
ATOM 1497 O O . GLY A 1 190 ? 36.162 12.489 -46.877 1.00 43.19 190 GLY A O 1
ATOM 1498 N N . ALA A 1 191 ? 35.525 10.398 -47.395 1.00 50.62 191 ALA A N 1
ATOM 1499 C CA . ALA A 1 191 ? 34.211 10.516 -46.800 1.00 50.62 191 ALA A CA 1
ATOM 1500 C C . ALA A 1 191 ? 34.233 10.198 -45.298 1.00 50.62 191 ALA A C 1
ATOM 1502 O O . ALA A 1 191 ? 34.191 9.036 -44.905 1.00 50.62 191 ALA A O 1
ATOM 1503 N N . GLU A 1 192 ? 34.280 11.229 -44.448 1.00 56.31 192 GLU A N 1
ATOM 1504 C CA . GLU A 1 192 ? 34.147 11.067 -42.995 1.00 56.31 192 GLU A CA 1
ATOM 1505 C C . GLU A 1 192 ? 32.718 10.598 -42.661 1.00 56.31 192 GLU A C 1
ATOM 1507 O O . GLU A 1 192 ? 31.760 11.380 -42.649 1.00 56.31 192 GLU A O 1
ATOM 1512 N N . LEU A 1 193 ? 32.561 9.290 -42.445 1.00 62.59 193 LEU A N 1
ATOM 1513 C CA . LEU A 1 193 ? 31.312 8.685 -41.998 1.00 62.59 193 LEU A CA 1
ATOM 1514 C C . LEU A 1 193 ? 31.130 8.971 -40.508 1.00 62.59 193 LEU A C 1
ATOM 1516 O O . LEU A 1 193 ? 31.926 8.538 -39.675 1.00 62.59 193 LEU A O 1
ATOM 1520 N N . LYS A 1 194 ? 30.055 9.681 -40.164 1.00 67.94 194 LYS A N 1
ATOM 1521 C CA . LYS A 1 194 ? 29.644 9.857 -38.769 1.00 67.94 194 LYS A CA 1
ATOM 1522 C C . LYS A 1 194 ? 28.636 8.783 -38.422 1.00 67.94 194 LYS A C 1
ATOM 1524 O O . LYS A 1 194 ? 27.650 8.619 -39.146 1.00 67.94 194 LYS A O 1
ATOM 1529 N N . PHE A 1 195 ? 28.870 8.088 -37.315 1.00 72.44 195 PHE A N 1
ATOM 1530 C CA . PHE A 1 195 ? 27.949 7.079 -36.822 1.00 72.44 195 PHE A CA 1
ATOM 1531 C C . PHE A 1 195 ? 27.249 7.536 -35.542 1.00 72.44 195 PHE A C 1
ATOM 1533 O O . PHE A 1 195 ? 27.831 8.226 -34.706 1.00 72.44 195 PHE A O 1
ATOM 1540 N N . ILE A 1 196 ? 25.992 7.133 -35.395 1.00 79.00 196 ILE A N 1
ATOM 1541 C CA . ILE A 1 196 ? 25.244 7.210 -34.141 1.00 79.00 196 ILE A CA 1
ATOM 1542 C C . ILE A 1 196 ? 24.871 5.779 -33.769 1.00 79.00 196 ILE A C 1
ATOM 1544 O O . ILE A 1 196 ? 24.344 5.045 -34.602 1.00 79.00 196 ILE A O 1
ATOM 1548 N N . ALA A 1 197 ? 25.174 5.382 -32.538 1.00 76.69 197 ALA A N 1
ATOM 1549 C CA . ALA A 1 197 ? 24.850 4.071 -31.996 1.00 76.69 197 ALA A CA 1
ATOM 1550 C C . ALA A 1 197 ? 23.881 4.229 -30.825 1.00 76.69 197 ALA A C 1
ATOM 1552 O O . ALA A 1 197 ? 24.037 5.148 -30.019 1.00 76.69 197 ALA A O 1
ATOM 1553 N N . GLY A 1 198 ? 22.905 3.337 -30.714 1.00 78.19 198 GLY A N 1
ATOM 1554 C CA . GLY A 1 198 ? 21.965 3.339 -29.600 1.00 78.19 198 GLY A CA 1
ATOM 1555 C C . GLY A 1 198 ? 21.222 2.020 -29.478 1.00 78.19 198 GLY A C 1
ATOM 1556 O O . GLY A 1 198 ? 21.368 1.136 -30.318 1.00 78.19 198 GLY A O 1
ATOM 1557 N N . ILE A 1 199 ? 20.413 1.897 -28.431 1.00 79.62 199 ILE A N 1
ATOM 1558 C CA . ILE A 1 199 ? 19.545 0.740 -28.211 1.00 79.62 199 ILE A CA 1
ATOM 1559 C C . ILE A 1 199 ? 18.107 1.117 -28.539 1.00 79.62 199 ILE A C 1
ATOM 1561 O O . ILE A 1 199 ? 17.639 2.215 -28.236 1.00 79.62 199 ILE A O 1
ATOM 1565 N N . LEU A 1 200 ? 17.405 0.194 -29.181 1.00 83.12 200 LEU A N 1
ATOM 1566 C CA . LEU A 1 200 ? 16.020 0.332 -29.580 1.00 83.12 200 LEU A CA 1
ATOM 1567 C C . LEU A 1 200 ? 15.257 -0.945 -29.242 1.00 83.12 200 LEU A C 1
ATOM 1569 O O . LEU A 1 200 ? 15.759 -2.053 -29.391 1.00 83.12 200 LEU A O 1
ATOM 1573 N N . ARG A 1 201 ? 14.000 -0.798 -28.824 1.00 81.12 201 ARG A N 1
ATOM 1574 C CA . ARG A 1 201 ? 13.106 -1.946 -28.660 1.00 81.12 201 ARG A CA 1
ATOM 1575 C C . ARG A 1 201 ? 12.840 -2.621 -30.003 1.00 81.12 201 ARG A C 1
ATOM 1577 O O . ARG A 1 201 ? 12.460 -1.933 -30.955 1.00 81.12 201 ARG A O 1
ATOM 1584 N N . ARG A 1 202 ? 12.930 -3.950 -30.052 1.00 77.69 202 ARG A N 1
ATOM 1585 C CA . ARG A 1 202 ? 12.748 -4.762 -31.267 1.00 77.69 202 ARG A CA 1
ATOM 1586 C C . ARG A 1 202 ? 11.444 -4.453 -32.007 1.00 77.69 202 ARG A C 1
ATOM 1588 O O . ARG A 1 202 ? 11.456 -4.233 -33.215 1.00 77.69 202 ARG A O 1
ATOM 1595 N N . ASP A 1 203 ? 10.349 -4.289 -31.267 1.00 82.31 203 ASP A N 1
ATOM 1596 C CA . ASP A 1 203 ? 9.015 -3.969 -31.807 1.00 82.31 203 ASP A CA 1
ATOM 1597 C C . ASP A 1 203 ? 8.979 -2.674 -32.635 1.00 82.31 203 ASP A C 1
ATOM 1599 O O . ASP A 1 203 ? 8.110 -2.480 -33.486 1.00 82.31 203 ASP A O 1
ATOM 1603 N N . ARG A 1 204 ? 9.902 -1.743 -32.363 1.00 83.19 204 ARG A N 1
ATOM 1604 C CA . ARG A 1 204 ? 9.927 -0.403 -32.965 1.00 83.19 204 ARG A CA 1
ATOM 1605 C C . ARG A 1 204 ? 10.993 -0.241 -34.041 1.00 83.19 204 ARG A C 1
ATOM 1607 O O . ARG A 1 204 ? 11.027 0.814 -34.673 1.00 83.19 204 ARG A O 1
ATOM 1614 N N . VAL A 1 205 ? 11.801 -1.267 -34.300 1.00 80.94 205 VAL A N 1
ATOM 1615 C CA . VAL A 1 205 ? 12.890 -1.231 -35.288 1.00 80.94 205 VAL A CA 1
ATOM 1616 C C . VAL A 1 205 ? 12.373 -0.857 -36.678 1.00 80.94 205 VAL A C 1
ATOM 1618 O O . VAL A 1 205 ? 12.810 0.138 -37.254 1.00 80.94 205 VAL A O 1
ATOM 1621 N N . LEU A 1 206 ? 11.350 -1.561 -37.173 1.00 80.44 206 LEU A N 1
ATOM 1622 C CA . LEU A 1 206 ? 10.787 -1.324 -38.511 1.00 80.44 206 LEU A CA 1
ATOM 1623 C C . LEU A 1 206 ? 10.095 0.041 -38.650 1.00 80.44 206 LEU A C 1
ATOM 1625 O O . LEU A 1 206 ? 9.963 0.583 -39.750 1.00 80.44 206 LEU A O 1
ATOM 1629 N N . ALA A 1 207 ? 9.562 0.588 -37.556 1.00 84.88 207 ALA A N 1
ATOM 1630 C CA . ALA A 1 207 ? 8.976 1.927 -37.561 1.00 84.88 207 ALA A CA 1
ATOM 1631 C C . ALA A 1 207 ? 10.076 2.996 -37.607 1.00 84.88 207 ALA A C 1
ATOM 1633 O O . ALA A 1 207 ? 9.975 3.944 -38.385 1.00 84.88 207 ALA A O 1
ATOM 1634 N N . PHE A 1 208 ? 11.137 2.808 -36.820 1.00 83.81 208 PHE A N 1
ATOM 1635 C CA . PHE A 1 208 ? 12.290 3.698 -36.763 1.00 83.81 208 PHE A CA 1
ATOM 1636 C C . PHE A 1 208 ? 13.018 3.785 -38.110 1.00 83.81 208 PHE A C 1
ATOM 1638 O O . PHE A 1 208 ? 13.223 4.888 -38.616 1.00 83.81 208 PHE A O 1
ATOM 1645 N N . GLU A 1 209 ? 13.305 2.644 -38.744 1.00 80.50 209 GLU A N 1
ATOM 1646 C CA . GLU A 1 209 ? 13.953 2.583 -40.060 1.00 80.50 209 GLU A CA 1
ATOM 1647 C C . GLU A 1 209 ? 13.152 3.338 -41.128 1.00 80.50 209 GLU A C 1
ATOM 1649 O O . GLU A 1 209 ? 13.690 4.190 -41.835 1.00 80.50 209 GLU A O 1
ATOM 1654 N N . ARG A 1 210 ? 11.834 3.104 -41.198 1.00 79.38 210 ARG A N 1
ATOM 1655 C CA . ARG A 1 210 ? 10.961 3.774 -42.174 1.00 79.38 210 ARG A CA 1
ATOM 1656 C C . ARG A 1 210 ? 10.910 5.288 -41.983 1.00 79.38 210 ARG A C 1
ATOM 1658 O O . ARG A 1 210 ? 10.835 6.015 -42.972 1.00 79.38 210 ARG A O 1
ATOM 1665 N N . VAL A 1 211 ? 10.923 5.772 -40.741 1.00 83.88 211 VAL A N 1
ATOM 1666 C CA . VAL A 1 211 ? 10.939 7.215 -40.452 1.00 83.88 211 VAL A CA 1
ATOM 1667 C C . VAL A 1 211 ? 12.266 7.831 -40.879 1.00 83.88 211 VAL A C 1
ATOM 1669 O O . VAL A 1 211 ? 12.260 8.853 -41.565 1.00 83.88 211 VAL A O 1
ATOM 1672 N N . LEU A 1 212 ? 13.389 7.198 -40.536 1.00 80.38 212 LEU A N 1
ATOM 1673 C CA . LEU A 1 212 ? 14.716 7.690 -40.898 1.00 80.38 212 LEU A CA 1
ATOM 1674 C C . LEU A 1 212 ? 14.937 7.675 -42.412 1.00 80.38 212 LEU A C 1
ATOM 1676 O O . LEU A 1 212 ? 15.421 8.656 -42.967 1.00 80.38 212 LEU A O 1
ATOM 1680 N N . TRP A 1 213 ? 14.505 6.614 -43.094 1.00 75.81 213 TRP A N 1
ATOM 1681 C CA . TRP A 1 213 ? 14.586 6.514 -44.551 1.00 75.81 213 TRP A CA 1
ATOM 1682 C C . TRP A 1 213 ? 13.828 7.648 -45.249 1.00 75.81 213 TRP A C 1
ATOM 1684 O O . TRP A 1 213 ? 14.344 8.270 -46.180 1.00 75.81 213 TRP A O 1
ATOM 1694 N N . ARG A 1 214 ? 12.614 7.952 -44.765 1.00 77.62 214 ARG A N 1
ATOM 1695 C CA . ARG A 1 214 ? 11.769 9.038 -45.285 1.00 77.62 214 ARG A CA 1
ATOM 1696 C C . ARG A 1 214 ? 12.349 10.419 -44.990 1.00 77.62 214 ARG A C 1
ATOM 1698 O O . ARG A 1 214 ? 12.352 11.261 -45.878 1.00 77.62 214 ARG A O 1
ATOM 1705 N N . MET A 1 215 ? 12.839 10.646 -43.771 1.00 76.75 215 MET A N 1
ATOM 1706 C CA . MET A 1 215 ? 13.435 11.924 -43.355 1.00 76.75 215 MET A CA 1
ATOM 1707 C C . MET A 1 215 ? 14.749 12.213 -44.085 1.00 76.75 215 MET A C 1
ATOM 1709 O O . MET A 1 215 ? 15.013 13.346 -44.478 1.00 76.75 215 MET A O 1
ATOM 1713 N N . CYS A 1 216 ? 15.581 11.190 -44.268 1.00 71.38 216 CYS A N 1
ATOM 1714 C CA . CYS A 1 216 ? 16.926 11.337 -44.811 1.00 71.38 216 CYS A CA 1
ATOM 1715 C C . CYS A 1 216 ? 17.019 11.020 -46.309 1.00 71.38 216 CYS A C 1
ATOM 1717 O O . CYS A 1 216 ? 18.128 10.965 -46.838 1.00 71.38 216 CYS A O 1
ATOM 1719 N N . HIS A 1 217 ? 15.884 10.823 -46.995 1.00 68.75 217 HIS A N 1
ATOM 1720 C CA . HIS A 1 217 ? 15.811 10.537 -48.434 1.00 68.75 217 HIS A CA 1
ATOM 1721 C C . HIS A 1 217 ? 16.781 9.427 -48.886 1.00 68.75 217 HIS A C 1
ATOM 1723 O O . HIS A 1 217 ? 17.479 9.571 -49.886 1.00 68.75 217 HIS A O 1
ATOM 1729 N N . GLY A 1 218 ? 16.872 8.341 -48.113 1.00 65.38 218 GLY A N 1
ATOM 1730 C CA . GLY A 1 218 ? 17.745 7.201 -48.425 1.00 65.38 218 GLY A CA 1
ATOM 1731 C C . GLY A 1 218 ? 19.249 7.419 -48.205 1.00 65.38 218 GLY A C 1
ATOM 1732 O O . GLY A 1 218 ? 20.034 6.517 -48.471 1.00 65.38 218 GLY A O 1
ATOM 1733 N N . LYS A 1 219 ? 19.684 8.567 -47.665 1.00 68.19 219 LYS A N 1
ATOM 1734 C CA . LYS A 1 219 ? 21.108 8.861 -47.376 1.00 68.19 219 LYS A CA 1
ATOM 1735 C C . LYS A 1 219 ? 21.600 8.293 -46.044 1.00 68.19 219 LYS A C 1
ATOM 1737 O O . LYS A 1 219 ? 22.468 8.872 -45.389 1.00 68.19 219 LYS A O 1
ATOM 1742 N N . VAL A 1 220 ? 20.982 7.208 -45.605 1.00 70.06 220 VAL A N 1
ATOM 1743 C CA . VAL A 1 220 ? 21.120 6.663 -44.262 1.00 70.06 220 VAL A CA 1
ATOM 1744 C C . VAL A 1 220 ? 21.253 5.156 -44.359 1.00 70.06 220 VAL A C 1
ATOM 1746 O O . VAL A 1 220 ? 20.385 4.490 -44.916 1.00 70.06 220 VAL A O 1
ATOM 1749 N N . TYR A 1 221 ? 22.328 4.636 -43.775 1.00 70.38 221 TYR A N 1
ATOM 1750 C CA . TYR A 1 221 ? 22.532 3.204 -43.619 1.00 70.38 221 TYR A CA 1
ATOM 1751 C C . TYR A 1 221 ? 22.286 2.815 -42.166 1.00 70.38 221 TYR A C 1
ATOM 1753 O O . TYR A 1 221 ? 22.954 3.335 -41.268 1.00 70.38 221 TYR A O 1
ATOM 1761 N N . ILE A 1 222 ? 21.312 1.933 -41.940 1.00 73.62 222 ILE A N 1
ATOM 1762 C CA . ILE A 1 222 ? 20.966 1.424 -40.613 1.00 73.62 222 ILE A CA 1
ATOM 1763 C C . ILE A 1 222 ? 21.366 -0.041 -40.542 1.00 73.62 222 ILE A C 1
ATOM 1765 O O . ILE A 1 222 ? 20.991 -0.834 -41.403 1.00 73.62 222 ILE A O 1
ATOM 1769 N N . ARG A 1 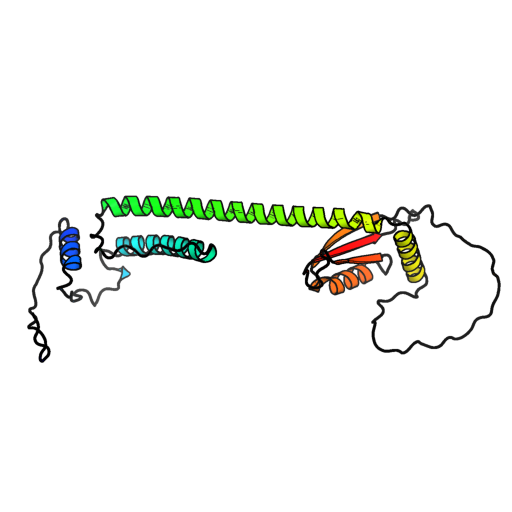223 ? 22.096 -0.412 -39.492 1.00 71.19 223 ARG A N 1
ATOM 1770 C CA . ARG A 1 223 ? 22.282 -1.813 -39.113 1.00 71.19 223 ARG A CA 1
ATOM 1771 C C . ARG A 1 223 ? 21.766 -2.058 -37.720 1.00 71.19 223 ARG A C 1
ATOM 1773 O O . ARG A 1 223 ? 21.984 -1.250 -36.826 1.00 71.19 223 ARG A O 1
ATOM 1780 N N . THR A 1 224 ? 21.126 -3.200 -37.559 1.00 71.19 224 THR A N 1
ATOM 1781 C CA . THR A 1 224 ? 20.594 -3.684 -36.296 1.00 71.19 224 THR A CA 1
ATOM 1782 C C . THR A 1 224 ? 21.343 -4.938 -35.886 1.00 71.19 224 THR A C 1
ATOM 1784 O O . THR A 1 224 ? 21.485 -5.858 -36.689 1.00 71.19 224 THR A O 1
ATOM 1787 N N . LEU A 1 225 ? 21.832 -4.957 -34.653 1.00 70.38 225 LEU A N 1
ATOM 1788 C CA . LEU A 1 225 ? 22.430 -6.116 -34.007 1.00 70.38 225 LEU A CA 1
ATOM 1789 C C . LEU A 1 225 ? 21.633 -6.421 -32.746 1.00 70.38 225 LEU A C 1
ATOM 1791 O O . LEU A 1 225 ? 21.370 -5.516 -31.956 1.00 70.38 225 LEU A O 1
ATOM 1795 N N . ASP A 1 226 ? 21.283 -7.679 -32.527 1.00 69.75 226 ASP A N 1
ATOM 1796 C CA . ASP A 1 226 ? 20.613 -8.079 -31.290 1.00 69.75 226 ASP A CA 1
ATOM 1797 C C . ASP A 1 226 ? 21.567 -7.921 -30.102 1.00 69.75 226 ASP A C 1
ATOM 1799 O O . ASP A 1 226 ? 22.782 -8.022 -30.282 1.00 69.75 226 ASP A O 1
ATOM 1803 N N . VAL A 1 227 ? 21.055 -7.595 -28.909 1.00 63.16 227 VAL A N 1
ATOM 1804 C CA . VAL A 1 227 ? 21.870 -7.330 -27.703 1.00 63.16 227 VAL A CA 1
ATOM 1805 C C . VAL A 1 227 ? 22.426 -8.617 -27.081 1.00 63.16 227 VAL A C 1
ATOM 1807 O O . VAL A 1 227 ? 23.558 -8.589 -26.601 1.00 63.16 227 VAL A O 1
ATOM 1810 N N . ASP A 1 228 ? 21.754 -9.755 -27.250 1.00 60.53 228 ASP A N 1
ATOM 1811 C CA . ASP A 1 228 ? 22.176 -11.078 -26.758 1.00 60.53 228 ASP A CA 1
ATOM 1812 C C . ASP A 1 228 ? 22.184 -12.131 -27.885 1.00 60.53 228 ASP A C 1
ATOM 1814 O O . ASP A 1 228 ? 21.618 -11.896 -28.951 1.00 60.53 228 ASP A O 1
ATOM 1818 N N . GLU A 1 229 ? 22.841 -13.279 -27.666 1.00 53.97 229 GLU A N 1
ATOM 1819 C CA . GLU A 1 229 ? 22.755 -14.460 -28.557 1.00 53.97 229 GLU A CA 1
ATOM 1820 C C . GLU A 1 229 ? 21.386 -15.161 -28.469 1.00 53.97 229 GLU A C 1
ATOM 1822 O O . GLU A 1 229 ? 21.042 -15.973 -29.326 1.00 53.97 229 GLU A O 1
ATOM 1827 N N . ASP A 1 230 ? 20.583 -14.811 -27.461 1.00 49.12 230 ASP A N 1
ATOM 1828 C CA . ASP A 1 230 ? 19.217 -15.286 -27.320 1.00 49.12 230 ASP A CA 1
ATOM 1829 C C . ASP A 1 230 ? 18.279 -14.484 -28.238 1.00 49.12 230 ASP A C 1
ATOM 1831 O O . ASP A 1 230 ? 18.073 -13.275 -28.068 1.00 49.12 230 ASP A O 1
ATOM 1835 N N . GLU A 1 231 ? 17.635 -15.183 -29.179 1.00 51.62 231 GLU A N 1
ATOM 1836 C CA . GLU A 1 231 ? 16.686 -14.629 -30.162 1.00 51.62 231 GLU A CA 1
ATOM 1837 C C . GLU A 1 231 ? 15.485 -13.891 -29.539 1.00 51.62 231 GLU A C 1
ATOM 1839 O O . GLU A 1 231 ? 14.704 -13.281 -30.269 1.00 51.62 231 GLU A O 1
ATOM 1844 N N . ASN A 1 232 ? 15.318 -13.919 -28.213 1.00 49.56 232 ASN A N 1
ATOM 1845 C CA . ASN A 1 232 ? 14.191 -13.324 -27.496 1.00 49.56 232 ASN A CA 1
ATOM 1846 C C . ASN A 1 232 ? 14.539 -12.035 -26.727 1.00 49.56 232 ASN A C 1
ATOM 1848 O O . ASN A 1 232 ? 13.718 -11.542 -25.949 1.00 49.56 232 ASN A O 1
ATOM 1852 N N . SER A 1 233 ? 15.737 -11.471 -26.918 1.00 54.62 233 SER A N 1
ATOM 1853 C CA . SER A 1 233 ? 16.065 -10.175 -26.318 1.00 54.62 233 SER A CA 1
ATOM 1854 C C . SER A 1 233 ? 15.159 -9.062 -26.896 1.00 54.62 233 SER A C 1
ATOM 1856 O O . SER A 1 233 ? 14.999 -8.935 -28.116 1.00 54.62 233 SER A O 1
ATOM 1858 N N . PRO A 1 234 ? 14.518 -8.232 -26.045 1.00 59.62 234 PRO A N 1
ATOM 1859 C CA . PRO A 1 234 ? 13.599 -7.185 -26.500 1.00 59.62 234 PRO A CA 1
ATOM 1860 C C . PRO A 1 234 ? 14.325 -5.944 -27.042 1.00 59.62 234 PRO A C 1
ATOM 1862 O O . PRO A 1 234 ? 13.669 -4.999 -27.494 1.00 59.62 234 PRO A O 1
ATOM 1865 N N . PHE A 1 235 ? 15.660 -5.932 -26.999 1.00 64.06 235 PHE A N 1
ATOM 1866 C CA . PHE A 1 235 ? 16.508 -4.793 -27.319 1.00 64.06 235 PHE A CA 1
ATOM 1867 C C . PHE A 1 235 ? 17.473 -5.117 -28.457 1.00 64.06 235 PHE A C 1
ATOM 1869 O O . PHE A 1 235 ? 18.130 -6.153 -28.484 1.00 64.06 235 PHE A O 1
ATOM 1876 N N . VAL A 1 236 ? 17.563 -4.177 -29.387 1.00 62.84 236 VAL A N 1
ATOM 1877 C CA . VAL A 1 236 ? 18.378 -4.239 -30.591 1.00 62.84 236 VAL A CA 1
ATOM 1878 C C . VAL A 1 236 ? 19.252 -2.997 -30.610 1.00 62.84 236 VAL A C 1
ATOM 1880 O O . VAL A 1 236 ? 18.761 -1.876 -30.464 1.00 62.84 236 VAL A O 1
ATOM 1883 N N . ILE A 1 237 ? 20.550 -3.176 -30.790 1.00 65.75 237 ILE A N 1
ATOM 1884 C CA . ILE A 1 237 ? 21.482 -2.076 -31.003 1.00 65.75 237 ILE A CA 1
ATOM 1885 C C . ILE A 1 237 ? 21.361 -1.650 -32.460 1.00 65.75 237 ILE A C 1
ATOM 1887 O O . ILE A 1 237 ? 21.555 -2.457 -33.367 1.00 65.75 237 ILE A O 1
ATOM 1891 N N . PHE A 1 238 ? 21.043 -0.381 -32.696 1.00 65.19 238 PHE A N 1
ATOM 1892 C CA . PHE A 1 238 ? 21.053 0.194 -34.032 1.00 65.19 238 PHE A CA 1
ATOM 1893 C C . PHE A 1 238 ? 22.273 1.090 -34.218 1.00 65.19 238 PHE A C 1
ATOM 1895 O O . PHE A 1 238 ? 22.677 1.836 -33.323 1.00 65.19 238 PHE A O 1
ATOM 1902 N N . HIS A 1 239 ? 22.825 1.042 -35.421 1.00 60.81 239 HIS A N 1
ATOM 1903 C CA . HIS A 1 239 ? 23.885 1.919 -35.883 1.00 60.81 239 HIS A CA 1
ATOM 1904 C C . HIS A 1 239 ? 23.413 2.656 -37.119 1.00 60.81 239 HIS A C 1
ATOM 1906 O O . HIS A 1 239 ? 22.962 2.039 -38.080 1.00 60.81 239 HIS A O 1
ATOM 1912 N N . LEU A 1 240 ? 23.530 3.974 -37.079 1.00 63.88 240 LEU A N 1
ATOM 1913 C CA . LEU A 1 240 ? 23.183 4.887 -38.149 1.00 63.88 240 LEU A CA 1
ATOM 1914 C C . LEU A 1 240 ? 24.464 5.472 -38.727 1.00 63.88 240 LEU A C 1
ATOM 1916 O O . LEU A 1 240 ? 25.141 6.212 -38.019 1.00 63.88 240 LEU A O 1
ATOM 1920 N N . PHE A 1 241 ? 24.768 5.214 -39.995 1.00 62.28 241 PHE A N 1
ATOM 1921 C CA . PHE A 1 241 ? 25.841 5.912 -40.705 1.00 62.28 241 PHE A CA 1
ATOM 1922 C C . PHE A 1 241 ? 25.263 7.069 -41.519 1.00 62.28 241 PHE A C 1
ATOM 1924 O O . PHE A 1 241 ? 24.302 6.899 -42.273 1.00 62.28 241 PHE A O 1
ATOM 1931 N N . THR A 1 242 ? 25.863 8.249 -41.365 1.00 59.00 242 THR A N 1
ATOM 1932 C CA . THR A 1 242 ? 25.526 9.456 -42.129 1.00 59.00 242 THR A CA 1
ATOM 1933 C C . THR A 1 242 ? 26.767 9.999 -42.822 1.00 59.00 242 THR A C 1
ATOM 1935 O O . THR A 1 242 ? 27.862 10.019 -42.253 1.00 59.00 242 THR A O 1
ATOM 1938 N N . TYR A 1 243 ? 26.588 10.460 -44.059 1.00 55.31 243 TYR A N 1
ATOM 1939 C CA . TYR A 1 243 ? 27.629 11.148 -44.807 1.00 55.31 243 TYR A CA 1
ATOM 1940 C C . TYR A 1 243 ? 27.489 12.664 -44.645 1.00 55.31 243 TYR A C 1
ATOM 1942 O O . TYR A 1 243 ? 26.414 13.225 -44.875 1.00 55.31 243 TYR A O 1
ATOM 1950 N N . LYS A 1 244 ? 28.580 13.356 -44.299 1.00 45.97 244 LYS A N 1
ATOM 1951 C CA . LYS A 1 244 ? 28.645 14.813 -44.445 1.00 45.97 244 LYS A CA 1
ATOM 1952 C C . LYS A 1 244 ? 29.098 15.115 -45.869 1.00 45.97 244 LYS A C 1
ATOM 1954 O O . LYS A 1 244 ? 30.276 14.998 -46.180 1.00 45.97 244 LYS A O 1
ATOM 1959 N N . ASN A 1 245 ? 28.173 15.546 -46.724 1.00 43.91 245 ASN A N 1
ATOM 1960 C CA . ASN A 1 245 ? 28.563 16.088 -48.019 1.00 43.91 245 ASN A CA 1
ATOM 1961 C C . ASN A 1 245 ? 29.271 17.433 -47.785 1.00 43.91 245 ASN A C 1
ATOM 1963 O O . ASN A 1 245 ? 28.636 18.423 -47.426 1.00 43.91 245 ASN A O 1
ATOM 1967 N N . THR A 1 246 ? 30.592 17.463 -47.944 1.00 39.41 246 THR A N 1
ATOM 1968 C CA . THR A 1 246 ? 31.447 18.657 -47.834 1.00 39.41 246 THR A CA 1
ATOM 1969 C C . THR A 1 246 ? 31.295 19.632 -49.009 1.00 39.41 246 THR A C 1
ATOM 1971 O O . THR A 1 246 ? 32.105 20.538 -49.147 1.00 39.41 246 THR A O 1
ATOM 1974 N N . ASN A 1 247 ? 30.234 19.515 -49.816 1.00 36.91 247 ASN A N 1
ATOM 1975 C CA . ASN A 1 247 ? 29.919 20.428 -50.917 1.00 36.91 247 ASN A CA 1
ATOM 1976 C C . ASN A 1 247 ? 28.540 21.083 -50.749 1.00 36.91 247 ASN A C 1
ATOM 1978 O O . ASN A 1 247 ? 27.615 20.846 -51.526 1.00 36.91 247 ASN A O 1
ATOM 1982 N N . ARG A 1 248 ? 28.398 21.932 -49.730 1.00 33.03 248 ARG A N 1
ATOM 1983 C CA . ARG A 1 248 ? 27.350 22.961 -49.700 1.00 33.03 248 ARG A CA 1
ATOM 1984 C C . ARG A 1 248 ? 27.977 24.275 -49.228 1.00 33.03 248 ARG A C 1
ATOM 1986 O O . ARG A 1 248 ? 28.070 24.515 -48.028 1.00 33.03 248 ARG A O 1
ATOM 1993 N N . ASN A 1 249 ? 28.479 25.037 -50.203 1.00 31.69 249 ASN A N 1
ATOM 1994 C CA . ASN A 1 249 ? 28.587 26.495 -50.113 1.00 31.69 249 ASN A CA 1
ATOM 1995 C C . ASN A 1 249 ? 27.189 27.102 -50.241 1.00 31.69 249 ASN A C 1
ATOM 1997 O O . ASN A 1 249 ? 26.375 26.510 -50.992 1.00 31.69 249 ASN A O 1
#

Foldseek 3Di:
DDDPPDDDDDDDDDDDDDPVCPVVVVLVCVVVVPDDDDDPPPVDDPVPDPCNVVVVLVVVLVVLVVVVVVVCVVVVPDDDDDDPDPDRDDDPVVSVVSSVVSVVVSVVVVVVVVVVVVVVVVVVVVLFVVLQVVCVVVCPPPVNVVVLVVQLVCLVVPNDDPDPDDDDDDPDDDDDDDDDPDDDPPVPVPWDKDKDKGKDFPVCPVVVVVVCCVVVVSQKDKDWAASDPDPPRRMIMIMIIHTDPPPDD

pLDDT: mean 73.11, std 19.72, range [26.34, 95.88]

InterPro domains:
  IPR002490 V-type ATPase, V0 complex, 116kDa subunit family [PF01496] (29-230)
  IPR002490 V-type ATPase, V0 complex, 116kDa subunit family [PTHR11629] (3-234)

Secondary structure (DSSP, 8-state):
---TTSPPP---------HHHHHHHHHHHHHHT---PPPS-TTS-GGGSTTHHHHHHHHHHHHHHHHHHHHHHHTTPPPPPPPSS-PPPPPHHHHHHHHHHHHHHHHHHHHHHHHHHHHHHHHHHHHHHHHHHHHHHHH-SHHHHHHHHHHHHHHHTT------SS----------------------TT--EEEEEEEEEGGGHHHHHHHHHHHTTT-EEEEEEESSSSTT-SEEEEEEEEE--S---